Protein AF-A0A4Q3VTW0-F1 (afdb_monomer)

pLDDT: mean 78.83, std 19.94, range [30.88, 98.19]

Mean predicted aligned error: 9.53 Å

Sequence (197 aa):
MLAAFAFLPFYDTFRDRGEFNRSLAQVEEGMTKVEVVRILGTPDDVQMPRHRWTGRGDTVWGYGTNGHGSLPTLGHIRFMDGKVLDKPCSITDPIQNLPSEPELRGILRSLNRELEPCLSFDPLGLIRAANLLLPLGKERAIAVMIQYERLIKTSLETESSIQLIRLGQILFGNDLGAEDGEGYLGSVVLVDDIPFL

Structure (mmCIF, N/CA/C/O backbone):
data_AF-A0A4Q3VTW0-F1
#
_entry.id   AF-A0A4Q3VTW0-F1
#
loop_
_atom_site.group_PDB
_atom_site.id
_atom_site.type_symbol
_atom_site.label_atom_id
_atom_site.label_alt_id
_atom_site.label_comp_id
_atom_site.label_asym_id
_atom_site.label_entity_id
_atom_site.label_seq_id
_atom_site.pdbx_PDB_ins_code
_atom_site.Cartn_x
_atom_site.Cartn_y
_atom_site.Cartn_z
_atom_site.occupancy
_atom_site.B_iso_or_equiv
_atom_site.auth_seq_id
_atom_site.auth_comp_id
_atom_site.auth_asym_id
_atom_site.auth_atom_id
_atom_site.pdbx_PDB_model_num
ATOM 1 N N . MET A 1 1 ? -7.079 -19.766 -37.692 1.00 42.25 1 MET A N 1
ATOM 2 C CA . MET A 1 1 ? -6.530 -20.122 -36.366 1.00 42.25 1 MET A CA 1
ATOM 3 C C . MET A 1 1 ? -6.981 -19.064 -35.374 1.00 42.25 1 MET A C 1
ATOM 5 O O . MET A 1 1 ? -6.422 -17.979 -35.372 1.00 42.25 1 MET A O 1
ATOM 9 N N . LEU A 1 2 ? -8.041 -19.335 -34.614 1.00 36.72 2 LEU A N 1
ATOM 10 C CA . LEU A 1 2 ? -8.481 -18.484 -33.505 1.00 36.72 2 LEU A CA 1
ATOM 11 C C . LEU A 1 2 ? -7.782 -18.998 -32.245 1.00 36.72 2 LEU A C 1
ATOM 13 O O . LEU A 1 2 ? -8.006 -20.138 -31.846 1.00 36.72 2 LEU A O 1
ATOM 17 N N . ALA A 1 3 ? -6.883 -18.195 -31.679 1.00 39.53 3 ALA A N 1
ATOM 18 C CA . ALA A 1 3 ? -6.223 -18.513 -30.422 1.00 39.53 3 ALA A CA 1
ATOM 19 C C . ALA A 1 3 ? -7.248 -18.393 -29.286 1.00 39.53 3 ALA A C 1
ATOM 21 O O . ALA A 1 3 ? -7.741 -17.305 -28.993 1.00 39.53 3 ALA A O 1
ATOM 22 N N . ALA A 1 4 ? -7.588 -19.524 -28.673 1.00 38.50 4 ALA A N 1
ATOM 23 C CA . ALA A 1 4 ? -8.363 -19.561 -27.447 1.00 38.50 4 ALA A CA 1
AT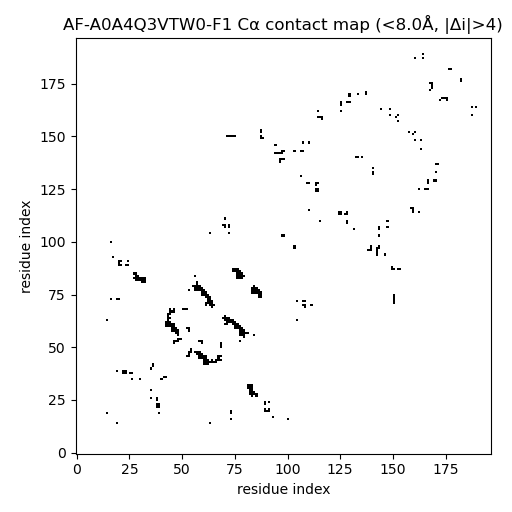OM 24 C C . ALA A 1 4 ? -7.491 -19.011 -26.309 1.00 38.50 4 ALA A C 1
ATOM 26 O O . ALA A 1 4 ? -6.599 -19.697 -25.812 1.00 38.50 4 ALA A O 1
ATOM 27 N N . PHE A 1 5 ? -7.733 -17.763 -25.910 1.00 39.69 5 PHE A N 1
ATOM 28 C CA . PHE A 1 5 ? -7.263 -17.262 -24.624 1.00 39.69 5 PHE A CA 1
ATOM 29 C C . PHE A 1 5 ? -8.053 -17.990 -23.541 1.00 39.69 5 PHE A C 1
ATOM 31 O O . PHE A 1 5 ? -9.207 -17.667 -23.265 1.00 39.69 5 PHE A O 1
ATOM 38 N N . ALA A 1 6 ? -7.440 -19.023 -22.969 1.00 40.12 6 ALA A N 1
ATOM 39 C CA . ALA A 1 6 ? -7.934 -19.635 -21.753 1.00 40.12 6 ALA A CA 1
ATOM 40 C C . ALA A 1 6 ? -7.937 -18.560 -20.658 1.00 40.12 6 ALA A C 1
ATOM 42 O O . ALA A 1 6 ? -6.885 -18.162 -20.159 1.00 40.12 6 ALA A O 1
ATOM 43 N N . PHE A 1 7 ? -9.129 -18.077 -20.308 1.00 43.09 7 PHE A N 1
ATOM 44 C CA . PHE A 1 7 ? -9.383 -17.407 -19.040 1.00 43.09 7 PHE A CA 1
ATOM 45 C C . PHE A 1 7 ? -9.147 -18.455 -17.951 1.00 43.09 7 PHE A C 1
ATOM 47 O O . PHE A 1 7 ? -10.048 -19.208 -17.581 1.00 43.09 7 PHE A O 1
ATOM 54 N N . LEU A 1 8 ? -7.899 -18.577 -17.501 1.00 38.75 8 LEU A N 1
ATOM 55 C CA . LEU A 1 8 ? -7.621 -19.296 -16.271 1.00 38.75 8 LEU A CA 1
ATOM 56 C C . LEU A 1 8 ? -8.350 -18.535 -15.156 1.00 38.75 8 LEU A C 1
ATOM 58 O O . LEU A 1 8 ? -8.207 -17.311 -15.080 1.00 38.75 8 LEU A O 1
ATOM 62 N N . PRO A 1 9 ? -9.167 -19.209 -14.330 1.00 40.84 9 PRO A N 1
ATOM 63 C CA . PRO A 1 9 ? -9.750 -18.568 -13.167 1.00 40.84 9 PRO A CA 1
ATOM 64 C C . PRO A 1 9 ? -8.592 -18.008 -12.345 1.00 40.84 9 PRO A C 1
ATOM 66 O O . PRO A 1 9 ? -7.678 -18.751 -11.983 1.00 40.84 9 PRO A O 1
ATOM 69 N N . PHE A 1 10 ? -8.615 -16.696 -12.103 1.00 44.06 10 PHE A N 1
ATOM 70 C CA . PHE A 1 10 ? -7.761 -16.038 -11.123 1.00 44.06 10 PHE A CA 1
ATOM 71 C C . PHE A 1 10 ? -8.123 -16.628 -9.757 1.00 44.06 10 PHE A C 1
ATOM 73 O O . PHE A 1 10 ? -8.921 -16.069 -9.008 1.00 44.06 10 PHE A O 1
ATOM 80 N N . TYR A 1 11 ? -7.598 -17.815 -9.455 1.00 42.97 11 TYR A N 1
ATOM 81 C CA . TYR A 1 11 ? -7.431 -18.237 -8.083 1.00 42.97 11 TYR A CA 1
ATOM 82 C C . TYR A 1 11 ? -6.524 -17.180 -7.485 1.00 42.97 11 TYR A C 1
ATOM 84 O O . TYR A 1 11 ? -5.354 -17.087 -7.848 1.00 42.97 11 TYR A O 1
ATOM 92 N N . ASP A 1 12 ? -7.132 -16.336 -6.659 1.00 49.12 12 ASP A N 1
ATOM 93 C CA . ASP A 1 12 ? -6.492 -15.360 -5.796 1.00 49.12 12 ASP A CA 1
ATOM 94 C C . ASP A 1 12 ? -5.472 -16.149 -4.967 1.00 49.12 12 ASP A C 1
ATOM 96 O O . ASP A 1 12 ? -5.793 -16.722 -3.923 1.00 49.12 12 ASP A O 1
ATOM 100 N N . THR A 1 13 ? -4.264 -16.348 -5.504 1.00 55.00 13 THR A N 1
ATOM 101 C CA . THR A 1 13 ? -3.192 -16.989 -4.759 1.00 5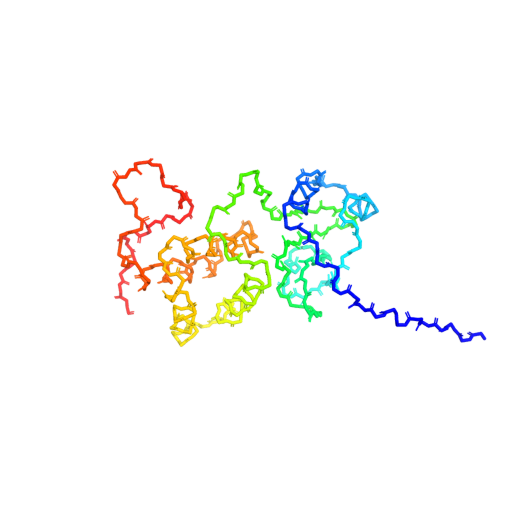5.00 13 THR A CA 1
ATOM 102 C C . THR A 1 13 ? -2.883 -15.994 -3.670 1.00 55.00 13 THR A C 1
ATOM 104 O O . THR A 1 13 ? -2.218 -14.987 -3.914 1.00 55.00 13 THR A O 1
ATOM 107 N N . PHE A 1 14 ? -3.454 -16.229 -2.490 1.00 57.91 14 PHE A N 1
ATOM 108 C CA . PHE A 1 14 ? -3.121 -15.522 -1.272 1.00 57.91 14 PHE A CA 1
ATOM 109 C C . PHE A 1 14 ? -1.623 -15.698 -1.057 1.00 57.91 14 PHE A C 1
ATOM 111 O O . PHE A 1 14 ? -1.172 -16.669 -0.459 1.00 57.91 14 PHE A O 1
ATOM 118 N N . ARG A 1 15 ? -0.839 -14.779 -1.618 1.00 75.56 15 ARG A N 1
ATOM 119 C CA . ARG A 1 15 ? 0.584 -14.698 -1.337 1.00 75.56 15 ARG A CA 1
ATOM 120 C C . ARG A 1 15 ? 0.709 -14.313 0.119 1.00 75.56 15 ARG A C 1
ATOM 122 O O . ARG A 1 15 ? 0.120 -13.312 0.543 1.00 75.56 15 ARG A O 1
ATOM 129 N N . ASP A 1 16 ? 1.460 -15.114 0.858 1.00 87.25 16 ASP A N 1
ATOM 130 C CA . ASP A 1 16 ? 1.861 -14.761 2.206 1.00 87.25 16 ASP A CA 1
ATOM 131 C C . ASP A 1 16 ? 2.605 -13.419 2.160 1.00 87.25 16 ASP A C 1
ATOM 133 O O . ASP A 1 16 ? 3.549 -13.234 1.387 1.00 87.25 16 ASP A O 1
ATOM 137 N N . ARG A 1 17 ? 2.156 -12.446 2.960 1.00 90.38 17 ARG A N 1
ATOM 138 C CA . ARG A 1 17 ? 2.747 -11.099 2.977 1.00 90.38 17 ARG A CA 1
ATOM 139 C C . ARG A 1 17 ? 4.200 -11.140 3.436 1.00 90.38 17 ARG A C 1
ATOM 141 O O . ARG A 1 17 ? 5.015 -10.367 2.931 1.00 90.38 17 ARG A O 1
ATOM 148 N N . GLY A 1 18 ? 4.520 -12.021 4.382 1.00 88.94 18 GLY A N 1
ATOM 149 C CA . GLY A 1 18 ? 5.879 -12.196 4.881 1.00 88.94 18 GLY A CA 1
ATOM 150 C C . GLY A 1 18 ? 6.815 -12.688 3.782 1.00 88.94 18 GLY A C 1
ATOM 151 O O . GLY A 1 18 ? 7.872 -12.100 3.560 1.00 88.94 18 GLY A O 1
ATOM 152 N N . GLU A 1 19 ? 6.410 -13.727 3.058 1.00 88.94 19 GLU A N 1
ATOM 153 C CA . GLU A 1 19 ? 7.130 -14.249 1.898 1.00 88.94 19 GLU A CA 1
ATOM 154 C C . GLU A 1 19 ? 7.275 -13.199 0.800 1.00 88.94 19 GLU A C 1
ATOM 156 O O . GLU A 1 19 ? 8.391 -12.946 0.349 1.00 88.94 19 GLU A O 1
ATOM 161 N N . PHE A 1 20 ? 6.187 -12.513 0.439 1.00 91.19 20 PHE A N 1
ATOM 162 C CA . PHE A 1 20 ? 6.239 -11.453 -0.561 1.00 91.19 20 PHE A CA 1
ATOM 163 C C . PHE A 1 20 ? 7.217 -10.342 -0.167 1.00 91.19 20 PHE A C 1
ATOM 165 O O . PHE A 1 20 ? 8.012 -9.916 -0.997 1.00 91.19 20 PHE A O 1
ATOM 172 N N . ASN A 1 21 ? 7.205 -9.890 1.092 1.00 90.19 21 ASN A N 1
ATOM 173 C CA . ASN A 1 21 ? 8.129 -8.858 1.563 1.00 90.19 21 ASN A CA 1
ATOM 174 C C . ASN A 1 21 ? 9.594 -9.325 1.496 1.00 90.19 21 ASN A C 1
ATOM 176 O O . ASN A 1 21 ? 10.451 -8.545 1.081 1.00 90.19 21 ASN A O 1
ATOM 180 N N . ARG A 1 22 ? 9.882 -10.589 1.847 1.00 90.00 22 ARG A N 1
ATOM 181 C CA . ARG A 1 22 ? 11.233 -11.172 1.730 1.00 90.00 22 ARG A CA 1
ATOM 182 C C . ARG A 1 22 ? 11.703 -11.253 0.279 1.00 90.00 22 ARG A C 1
ATOM 184 O O . ARG A 1 22 ? 12.857 -10.941 0.005 1.00 90.00 22 ARG A O 1
ATOM 191 N N . SER A 1 23 ? 10.828 -11.636 -0.647 1.00 92.56 23 SER A N 1
ATOM 192 C CA . SER A 1 23 ? 11.157 -11.662 -2.077 1.00 92.56 23 SER A CA 1
ATOM 193 C C . SER A 1 23 ? 11.296 -10.246 -2.645 1.00 92.56 23 SER A C 1
ATOM 195 O O . SER A 1 23 ? 12.231 -9.964 -3.385 1.00 92.56 23 SER A O 1
ATOM 197 N N . LEU A 1 24 ? 10.435 -9.308 -2.239 1.00 92.31 24 LEU A N 1
ATOM 198 C CA . LEU A 1 24 ? 10.499 -7.902 -2.654 1.00 92.31 24 LEU A CA 1
ATOM 199 C C . LEU A 1 24 ? 11.799 -7.220 -2.215 1.00 92.31 24 LEU A C 1
ATOM 201 O O . LEU A 1 24 ? 12.294 -6.345 -2.922 1.00 92.31 24 LEU A O 1
ATOM 205 N N . ALA A 1 25 ? 12.364 -7.615 -1.073 1.00 91.62 25 ALA A N 1
ATOM 206 C CA . ALA A 1 25 ? 13.655 -7.115 -0.607 1.00 91.62 25 ALA A CA 1
ATOM 207 C C . ALA A 1 25 ? 14.823 -7.486 -1.539 1.00 91.62 25 ALA A C 1
ATOM 209 O O . ALA A 1 25 ? 15.835 -6.798 -1.522 1.00 91.62 25 ALA A O 1
ATOM 210 N 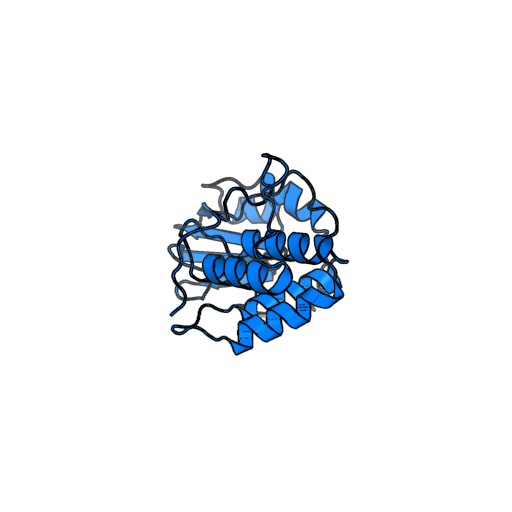N . GLN A 1 26 ? 14.673 -8.527 -2.366 1.00 94.00 26 GLN A N 1
ATOM 211 C CA . GLN A 1 26 ? 15.681 -8.954 -3.344 1.00 94.00 26 GLN A CA 1
ATOM 212 C C . GLN A 1 26 ? 15.563 -8.220 -4.685 1.00 94.00 26 GLN A C 1
ATOM 214 O O . GLN A 1 26 ? 16.430 -8.374 -5.537 1.00 94.00 26 GLN A O 1
ATOM 219 N N . VAL A 1 27 ? 14.479 -7.471 -4.912 1.00 94.75 27 VAL A N 1
ATOM 220 C CA . VAL A 1 27 ? 14.316 -6.676 -6.132 1.00 94.75 27 VAL A CA 1
ATOM 221 C C . VAL A 1 27 ? 15.118 -5.389 -5.996 1.00 94.75 27 VAL A C 1
ATOM 223 O O . VAL A 1 27 ? 14.924 -4.638 -5.045 1.00 94.75 27 VAL A O 1
ATOM 226 N N . GLU A 1 28 ? 15.970 -5.098 -6.968 1.00 95.38 28 GLU A N 1
ATOM 227 C CA . GLU A 1 28 ? 16.807 -3.897 -6.981 1.00 95.38 28 GLU A CA 1
ATOM 228 C C . GLU A 1 28 ? 16.453 -2.990 -8.164 1.00 95.38 28 GLU A C 1
ATOM 230 O O . GLU A 1 28 ? 15.910 -3.437 -9.181 1.00 95.38 28 GLU A O 1
ATOM 235 N N . GLU A 1 29 ? 16.761 -1.699 -8.029 1.00 94.50 29 GLU A N 1
ATOM 236 C CA . GLU A 1 29 ? 16.677 -0.757 -9.146 1.00 94.50 29 GLU A CA 1
ATOM 237 C C . GLU A 1 29 ? 17.551 -1.234 -10.314 1.00 94.50 29 GLU A C 1
ATOM 239 O O . GLU A 1 29 ? 18.641 -1.775 -10.136 1.00 94.50 29 GLU A O 1
ATOM 244 N N . GLY A 1 30 ? 17.056 -1.065 -11.539 1.00 96.62 30 GLY A N 1
ATOM 245 C CA . GLY A 1 30 ? 17.733 -1.520 -12.751 1.00 96.62 30 GLY A CA 1
ATOM 246 C C . GLY A 1 30 ? 17.457 -2.972 -13.161 1.00 96.62 30 GLY A C 1
ATOM 247 O O . GLY A 1 30 ? 17.748 -3.310 -14.314 1.00 96.62 30 GLY A O 1
ATOM 248 N N . MET A 1 31 ? 16.852 -3.807 -12.303 1.00 98.19 31 MET A N 1
ATOM 249 C CA . MET A 1 31 ? 16.431 -5.165 -12.684 1.00 98.19 31 MET A CA 1
ATOM 250 C C . MET A 1 31 ? 15.415 -5.140 -13.831 1.00 98.19 31 MET A C 1
ATOM 252 O O . MET A 1 31 ? 14.566 -4.257 -13.931 1.00 98.19 31 MET A O 1
ATOM 256 N N . THR A 1 32 ? 15.469 -6.129 -14.712 1.00 97.88 32 THR A N 1
ATOM 257 C CA . THR A 1 32 ? 14.527 -6.282 -15.825 1.00 97.88 32 THR A CA 1
ATOM 258 C C . THR A 1 32 ? 13.191 -6.864 -15.365 1.00 97.88 32 THR A C 1
ATOM 260 O O . THR A 1 32 ? 13.101 -7.582 -14.368 1.00 97.88 32 THR A O 1
ATOM 263 N N . LYS A 1 33 ? 12.136 -6.647 -16.160 1.00 96.94 33 LYS A N 1
ATOM 264 C CA . LYS A 1 33 ? 10.821 -7.289 -15.966 1.00 96.94 33 LYS A CA 1
ATOM 265 C C . LYS A 1 33 ? 10.918 -8.816 -15.779 1.00 96.94 33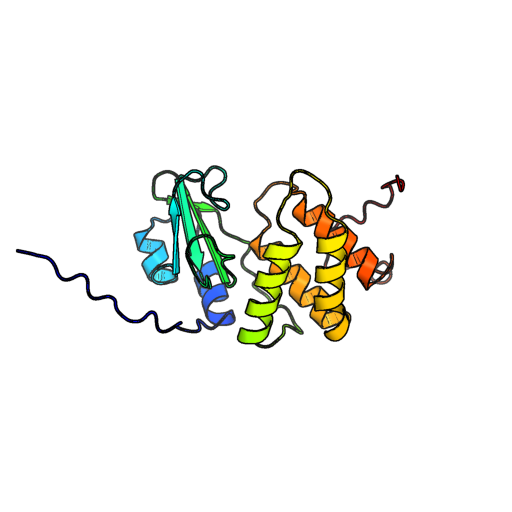 LYS A C 1
ATOM 267 O O . LYS A 1 33 ? 10.209 -9.377 -14.951 1.00 96.94 33 LYS A O 1
ATOM 272 N N . VAL A 1 34 ? 11.811 -9.491 -16.510 1.00 97.75 34 VAL A N 1
ATOM 273 C CA . VAL A 1 34 ? 11.999 -10.953 -16.420 1.00 97.75 34 VAL A CA 1
ATOM 274 C C . VAL A 1 34 ? 12.609 -11.368 -15.080 1.00 97.75 34 VAL A C 1
ATOM 276 O O . VAL A 1 34 ? 12.176 -12.358 -14.492 1.00 97.75 34 VAL A O 1
ATOM 279 N N . GLU A 1 35 ? 13.595 -10.622 -14.585 1.00 98.00 35 GLU A N 1
ATOM 280 C CA . GLU A 1 35 ? 14.204 -10.874 -13.273 1.00 98.00 35 GLU A CA 1
ATOM 281 C C . GLU A 1 35 ? 13.191 -10.659 -12.148 1.00 98.00 35 GLU A C 1
ATOM 283 O O . GLU A 1 35 ? 13.070 -11.510 -11.269 1.00 98.00 35 GLU A O 1
ATOM 288 N N . VAL A 1 36 ? 12.375 -9.602 -12.236 1.00 96.81 36 VAL A N 1
ATOM 289 C CA . VAL A 1 36 ? 11.301 -9.348 -11.265 1.00 96.81 36 VAL A CA 1
ATOM 290 C C . VAL A 1 36 ? 10.279 -10.485 -11.249 1.00 96.81 36 VAL A C 1
ATOM 292 O O . VAL A 1 36 ? 9.926 -10.951 -10.170 1.00 96.81 36 VAL A O 1
ATOM 295 N N . VAL A 1 37 ? 9.842 -10.995 -12.409 1.00 96.56 37 VAL A N 1
ATOM 296 C CA . VAL A 1 37 ? 8.926 -12.157 -12.460 1.00 96.56 37 VAL A CA 1
ATOM 297 C C . VAL A 1 37 ? 9.562 -13.405 -11.854 1.00 96.56 37 VAL A C 1
ATOM 299 O O . VAL A 1 37 ? 8.864 -14.207 -11.242 1.00 96.56 37 VAL A O 1
ATOM 302 N N . ARG A 1 38 ? 10.878 -13.592 -11.983 1.00 95.56 38 ARG A N 1
ATOM 303 C CA . ARG A 1 38 ? 11.560 -14.737 -11.367 1.00 95.56 38 ARG A CA 1
ATOM 304 C C . ARG A 1 38 ? 11.538 -14.670 -9.837 1.00 95.56 38 ARG A C 1
ATOM 306 O O . ARG A 1 38 ? 11.450 -15.712 -9.201 1.00 95.56 38 ARG A O 1
ATOM 313 N N . ILE A 1 39 ? 11.620 -13.466 -9.272 1.00 95.25 39 ILE A N 1
ATOM 314 C CA . ILE A 1 39 ? 11.664 -13.235 -7.821 1.00 95.25 39 ILE A CA 1
ATOM 315 C C . ILE A 1 39 ? 10.254 -13.190 -7.221 1.00 95.25 39 ILE A C 1
ATOM 317 O O . ILE A 1 39 ? 9.988 -13.807 -6.193 1.00 95.25 39 ILE A O 1
ATOM 321 N N . LEU A 1 40 ? 9.348 -12.442 -7.852 1.00 94.00 40 LEU A N 1
ATOM 322 C CA . LEU A 1 40 ? 8.017 -12.159 -7.320 1.00 94.00 40 LEU A CA 1
ATOM 323 C C . LEU A 1 40 ? 6.914 -12.983 -7.975 1.00 94.00 40 LEU A C 1
ATOM 325 O O . LEU A 1 40 ? 5.810 -13.001 -7.454 1.00 94.00 40 LEU A O 1
ATOM 329 N N . GLY A 1 41 ? 7.146 -13.645 -9.102 1.00 94.44 41 GLY A N 1
ATOM 330 C CA . GLY A 1 41 ? 6.074 -14.196 -9.932 1.00 94.44 41 GLY A CA 1
ATOM 331 C C . GLY A 1 41 ? 5.377 -13.128 -10.782 1.00 94.44 41 GLY A C 1
ATOM 332 O O . GLY A 1 41 ? 5.785 -11.968 -10.834 1.00 94.44 41 GLY A O 1
ATOM 333 N N . THR A 1 42 ? 4.311 -13.520 -11.479 1.00 94.88 42 THR A N 1
ATOM 334 C CA . THR A 1 42 ? 3.537 -12.606 -12.336 1.00 94.88 42 THR A CA 1
ATOM 335 C C . THR A 1 42 ? 2.787 -11.566 -11.500 1.00 94.88 42 THR A C 1
ATOM 337 O O . THR A 1 42 ? 2.285 -11.919 -10.434 1.00 94.88 42 THR A O 1
ATOM 340 N N . PRO A 1 43 ? 2.681 -10.305 -11.941 1.00 95.31 43 PRO A N 1
ATOM 341 C CA . PRO A 1 43 ? 1.856 -9.320 -11.249 1.00 95.31 43 PRO A CA 1
ATOM 342 C C . PRO A 1 43 ? 0.363 -9.622 -11.407 1.00 95.31 43 PRO A C 1
ATOM 344 O O . PRO A 1 43 ? -0.050 -10.229 -12.395 1.00 95.31 43 PRO A O 1
ATOM 347 N N . ASP A 1 44 ? -0.433 -9.160 -10.445 1.00 94.25 44 ASP A N 1
ATOM 348 C CA . ASP A 1 44 ? -1.896 -9.288 -10.469 1.00 94.25 44 ASP A CA 1
ATOM 349 C C . ASP A 1 44 ? -2.535 -8.191 -11.336 1.00 94.25 44 ASP A C 1
ATOM 351 O O . ASP A 1 44 ? -3.620 -8.362 -11.890 1.00 94.25 44 ASP A O 1
ATOM 355 N N . ASP A 1 45 ? -1.847 -7.054 -11.478 1.00 93.88 45 ASP A N 1
ATOM 356 C CA . ASP A 1 45 ? -2.234 -5.954 -12.356 1.00 93.88 45 ASP A CA 1
ATOM 357 C C . ASP A 1 45 ? -1.017 -5.336 -13.053 1.00 93.88 45 ASP A C 1
ATOM 359 O O . ASP A 1 45 ? 0.061 -5.211 -12.469 1.00 93.88 45 ASP A O 1
ATOM 363 N N . VAL A 1 46 ? -1.209 -4.900 -14.297 1.00 94.50 46 VAL A N 1
ATOM 364 C CA . VAL A 1 46 ? -0.213 -4.165 -15.079 1.00 94.50 46 VAL A CA 1
ATOM 365 C C . VAL A 1 46 ? -0.845 -2.871 -15.565 1.00 94.50 46 VAL A C 1
ATOM 367 O O . VAL A 1 46 ? -1.792 -2.875 -16.348 1.00 94.50 46 VAL A O 1
ATOM 370 N N . GLN A 1 47 ? -0.287 -1.754 -15.122 1.00 89.56 47 GLN A N 1
ATOM 371 C CA . GLN A 1 47 ? -0.761 -0.416 -15.438 1.00 89.56 47 GLN A CA 1
ATOM 372 C C . GLN A 1 47 ? 0.225 0.288 -16.362 1.00 89.56 47 GLN A C 1
ATOM 374 O O . GLN A 1 47 ? 1.426 0.280 -16.107 1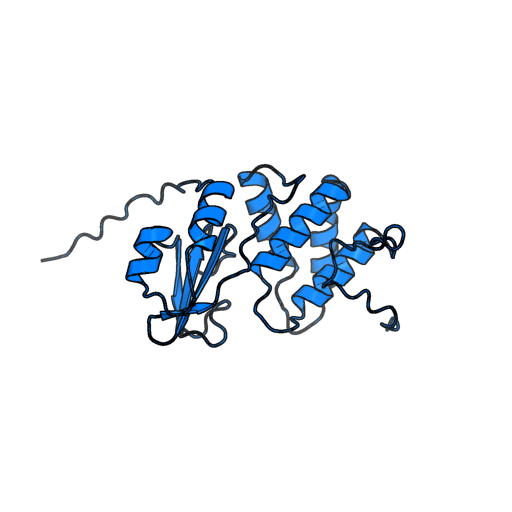.00 89.56 47 GLN A O 1
ATOM 379 N N . MET A 1 48 ? -0.292 0.882 -17.434 1.00 87.62 48 MET A N 1
ATOM 380 C CA . MET A 1 48 ? 0.472 1.589 -18.471 1.00 87.62 48 MET A CA 1
ATOM 381 C C . MET A 1 48 ? 0.593 3.088 -18.136 1.00 87.62 48 MET A C 1
ATOM 383 O O . MET A 1 48 ? -0.022 3.529 -17.162 1.00 87.62 48 MET A O 1
ATOM 387 N N . PRO A 1 49 ? 1.335 3.915 -18.899 1.00 80.81 49 PRO A N 1
ATOM 388 C CA . PRO A 1 49 ? 1.443 5.338 -18.594 1.00 80.81 49 PRO A CA 1
ATOM 389 C C . PRO A 1 49 ? 0.060 5.997 -18.517 1.00 80.81 49 PRO A C 1
ATOM 391 O O . PRO A 1 49 ? -0.842 5.635 -19.273 1.00 80.81 49 PRO A O 1
ATOM 394 N N . ARG A 1 50 ? -0.076 7.016 -17.657 1.00 72.75 50 ARG A N 1
ATOM 395 C CA . ARG A 1 50 ? -1.325 7.756 -17.353 1.00 72.75 50 ARG A CA 1
ATOM 396 C C . ARG A 1 50 ? -2.318 7.028 -16.444 1.00 72.75 50 ARG A C 1
ATOM 398 O O . ARG A 1 50 ? -3.391 7.569 -16.187 1.00 72.75 50 ARG A O 1
ATOM 405 N N . HIS A 1 51 ? -1.974 5.853 -15.926 1.00 76.06 51 HIS A N 1
ATOM 406 C CA . HIS A 1 51 ? -2.731 5.262 -14.826 1.00 76.06 51 HIS A CA 1
ATOM 407 C C . HIS A 1 51 ? -2.301 5.864 -13.479 1.00 76.06 51 HIS A C 1
ATOM 409 O O . HIS A 1 51 ? -1.204 6.408 -13.341 1.00 76.06 51 HIS A O 1
ATOM 415 N N . ARG A 1 52 ? -3.176 5.750 -12.470 1.00 69.00 52 ARG A N 1
ATOM 416 C CA . ARG A 1 52 ? -3.030 6.375 -11.141 1.00 69.00 52 ARG A CA 1
ATOM 417 C C . ARG A 1 52 ? -1.655 6.143 -10.508 1.00 69.00 52 ARG A C 1
ATOM 419 O O . ARG A 1 52 ? -1.105 7.050 -9.896 1.00 69.00 52 ARG A O 1
ATOM 426 N N . TRP A 1 53 ? -1.100 4.947 -10.673 1.00 70.25 53 TRP A N 1
ATOM 427 C CA . TRP A 1 53 ? 0.109 4.530 -9.969 1.00 70.25 53 TRP A CA 1
ATOM 428 C C . TRP A 1 53 ? 1.401 4.758 -10.761 1.00 70.25 53 TRP A C 1
ATOM 430 O O . TRP A 1 53 ? 2.482 4.607 -10.197 1.00 70.25 53 TRP A O 1
ATOM 440 N N . THR A 1 54 ? 1.334 5.138 -12.046 1.00 68.38 54 THR A N 1
ATOM 441 C CA . THR A 1 54 ? 2.534 5.174 -12.900 1.00 68.38 54 THR A CA 1
ATOM 442 C C . THR A 1 54 ? 3.497 6.302 -12.594 1.00 68.38 54 THR A C 1
ATOM 444 O O . THR A 1 54 ? 4.706 6.109 -12.708 1.00 68.38 54 THR A O 1
ATOM 447 N N . GLY A 1 55 ? 3.002 7.460 -12.153 1.00 74.19 55 GLY A N 1
ATOM 448 C CA . GLY A 1 55 ? 3.854 8.623 -11.907 1.00 74.19 55 GLY A CA 1
ATOM 449 C C . GLY A 1 55 ? 4.762 8.916 -13.110 1.00 74.19 55 GLY A C 1
ATOM 450 O O . GLY A 1 55 ? 4.265 9.132 -14.213 1.00 74.19 55 GLY A O 1
ATOM 451 N N . ARG A 1 56 ? 6.088 8.899 -12.891 1.00 70.19 56 ARG A N 1
ATOM 452 C CA . ARG A 1 56 ? 7.121 9.084 -13.932 1.00 70.19 56 ARG A CA 1
ATOM 453 C C . ARG A 1 56 ? 7.502 7.803 -14.692 1.00 70.19 56 ARG A C 1
ATOM 455 O O . ARG A 1 56 ? 8.223 7.900 -15.678 1.00 70.19 56 ARG A O 1
ATOM 462 N N . GLY A 1 57 ? 7.071 6.633 -14.225 1.00 74.62 57 GLY A N 1
ATOM 463 C CA . GLY A 1 57 ? 7.370 5.351 -14.858 1.00 74.62 57 GLY A CA 1
ATOM 464 C C . GLY A 1 57 ? 6.522 5.089 -16.103 1.00 74.62 57 GLY A C 1
ATOM 465 O O . GLY A 1 57 ? 5.451 5.672 -16.288 1.00 74.62 57 GLY A O 1
ATOM 466 N N . ASP A 1 58 ? 6.993 4.169 -16.942 1.00 85.88 58 ASP A N 1
ATOM 467 C CA . ASP A 1 58 ? 6.263 3.694 -18.116 1.00 85.88 58 ASP A CA 1
ATOM 468 C C . ASP A 1 58 ? 5.226 2.616 -17.765 1.00 85.88 58 ASP A C 1
ATOM 470 O O . ASP A 1 58 ? 4.206 2.480 -18.430 1.00 85.88 58 ASP A O 1
ATOM 474 N N . THR A 1 59 ? 5.465 1.845 -16.708 1.00 92.31 59 THR A N 1
ATOM 475 C CA . THR A 1 59 ? 4.618 0.718 -16.329 1.00 92.31 59 THR A CA 1
ATOM 476 C C . THR A 1 59 ? 4.660 0.530 -14.826 1.00 92.31 59 THR A C 1
ATOM 478 O O . THR A 1 59 ? 5.715 0.680 -14.210 1.00 92.31 59 THR A O 1
ATOM 481 N N . VAL A 1 60 ? 3.545 0.110 -14.236 1.00 92.94 60 VAL A N 1
ATOM 482 C CA . VAL A 1 60 ? 3.495 -0.320 -12.837 1.00 92.94 60 VAL A CA 1
ATOM 483 C C . VAL A 1 60 ? 2.887 -1.690 -12.724 1.00 92.94 60 VAL A C 1
ATOM 485 O O . VAL A 1 60 ? 1.855 -1.984 -13.317 1.00 92.94 60 VAL A O 1
ATOM 488 N N . TRP A 1 61 ? 3.560 -2.536 -11.963 1.00 95.25 61 TRP A N 1
ATOM 489 C CA . TRP A 1 61 ? 3.106 -3.874 -11.640 1.00 95.25 61 TRP A CA 1
ATOM 490 C C . TRP A 1 61 ? 2.562 -3.885 -10.226 1.00 95.25 61 TRP A C 1
ATOM 492 O O . TRP A 1 61 ? 3.296 -3.577 -9.290 1.00 95.25 61 TRP A O 1
ATOM 502 N N . GLY A 1 62 ? 1.282 -4.210 -10.082 1.00 93.56 62 GLY A N 1
ATOM 503 C CA . GLY A 1 62 ? 0.596 -4.295 -8.801 1.00 93.56 62 GLY A CA 1
ATOM 504 C C . GLY A 1 62 ? 0.495 -5.733 -8.303 1.00 93.56 62 GLY A C 1
ATOM 505 O O . GLY A 1 62 ? 0.202 -6.642 -9.079 1.00 93.56 62 GLY A O 1
ATOM 506 N N . TYR A 1 63 ? 0.695 -5.920 -6.998 1.00 93.81 63 TYR A N 1
ATOM 507 C CA . TYR A 1 63 ? 0.528 -7.196 -6.304 1.00 93.81 63 TYR A CA 1
ATOM 508 C C . TYR A 1 63 ? -0.480 -7.056 -5.152 1.00 93.81 63 TYR A C 1
ATOM 510 O O . TYR A 1 63 ? -0.447 -6.088 -4.385 1.00 93.81 63 TYR A O 1
ATOM 518 N N . GLY A 1 64 ? -1.374 -8.031 -5.002 1.00 92.56 64 GLY A N 1
ATOM 519 C CA . GLY A 1 64 ? -2.512 -8.006 -4.078 1.00 92.56 64 GLY A CA 1
ATOM 520 C C . GLY A 1 64 ? -3.703 -7.172 -4.570 1.00 92.56 64 GLY A C 1
ATOM 521 O O . GLY A 1 64 ? -4.550 -6.759 -3.770 1.00 92.56 64 GLY A O 1
ATOM 522 N N . THR A 1 65 ? -3.772 -6.883 -5.868 1.00 91.75 65 THR A N 1
ATOM 523 C CA . THR A 1 65 ? -4.891 -6.139 -6.459 1.00 91.75 65 THR A CA 1
ATOM 524 C C . THR A 1 65 ? -6.156 -7.004 -6.494 1.00 91.75 65 THR A C 1
ATOM 526 O O . THR A 1 65 ? -6.099 -8.227 -6.422 1.00 91.75 65 THR A O 1
ATOM 529 N N . ASN A 1 66 ? -7.330 -6.376 -6.561 1.00 90.00 66 ASN A N 1
ATOM 530 C CA . ASN A 1 66 ? -8.617 -7.058 -6.774 1.00 90.00 66 ASN A CA 1
ATOM 531 C C . ASN A 1 66 ? -9.272 -6.639 -8.097 1.00 90.00 66 ASN A C 1
ATOM 533 O O . ASN A 1 66 ? -10.495 -6.637 -8.225 1.00 90.00 66 ASN A O 1
ATOM 537 N N . GLY A 1 67 ? -8.448 -6.234 -9.060 1.00 87.94 67 GLY A N 1
ATOM 538 C CA . GLY A 1 67 ? -8.869 -5.706 -10.347 1.00 87.94 67 GLY A CA 1
ATOM 539 C C . GLY A 1 67 ? -7.918 -4.629 -10.855 1.00 87.94 67 GLY A C 1
ATOM 540 O O . GLY A 1 67 ? -7.090 -4.094 -10.109 1.00 87.94 67 GLY A O 1
ATOM 541 N N . HIS A 1 68 ? -8.060 -4.308 -12.135 1.00 90.38 68 HIS A N 1
ATOM 542 C CA . HIS A 1 68 ? -7.234 -3.313 -12.804 1.00 90.38 68 HIS A CA 1
ATOM 543 C C . HIS A 1 68 ? -7.354 -1.928 -12.147 1.00 90.38 68 HIS A C 1
ATOM 545 O O . HIS A 1 68 ? -8.462 -1.441 -11.921 1.00 90.38 68 HIS A O 1
ATOM 551 N N . GLY A 1 69 ? -6.221 -1.297 -11.828 1.00 85.88 69 GLY A N 1
ATOM 552 C CA . GLY A 1 69 ? -6.165 0.039 -11.223 1.00 85.88 69 GLY A CA 1
ATOM 553 C C . GLY A 1 69 ? -6.451 0.090 -9.716 1.00 85.88 69 GLY A C 1
ATOM 554 O O . GLY A 1 69 ? -6.348 1.161 -9.114 1.00 85.88 69 GLY A O 1
ATOM 555 N N . SER A 1 70 ? -6.787 -1.042 -9.091 1.00 89.75 70 SER A N 1
ATOM 556 C CA . SER A 1 70 ? -7.024 -1.112 -7.644 1.00 89.75 70 SER A CA 1
ATOM 557 C C . SER A 1 70 ? -5.729 -0.982 -6.828 1.00 89.75 70 SER A C 1
ATOM 559 O O . SER A 1 70 ? -4.626 -1.117 -7.360 1.00 89.75 70 SER A O 1
ATOM 561 N N . LEU A 1 71 ? -5.858 -0.712 -5.521 1.00 90.88 71 LEU A N 1
ATOM 562 C CA . LEU A 1 71 ? -4.709 -0.632 -4.615 1.00 90.88 71 LEU A CA 1
ATOM 563 C C . LEU A 1 71 ? -3.956 -1.980 -4.588 1.00 90.88 71 LEU A C 1
ATOM 565 O O . LEU A 1 71 ? -4.545 -2.991 -4.190 1.00 90.88 71 LEU A O 1
ATOM 569 N N . PRO A 1 72 ? -2.652 -2.003 -4.907 1.00 92.81 72 PRO A N 1
ATOM 570 C CA . PRO A 1 72 ? -1.830 -3.196 -4.769 1.00 92.81 72 PRO A CA 1
ATOM 571 C C . PRO A 1 72 ? -1.454 -3.420 -3.297 1.00 92.81 72 PRO A C 1
ATOM 573 O O . PRO A 1 72 ? -0.455 -2.903 -2.803 1.00 92.81 72 PRO A O 1
ATOM 576 N N . THR A 1 73 ? -2.276 -4.179 -2.565 1.00 93.38 73 THR A N 1
ATOM 577 C CA . THR A 1 73 ? -2.190 -4.296 -1.095 1.00 93.38 73 THR A CA 1
ATOM 578 C C . THR A 1 73 ? -0.932 -4.993 -0.569 1.00 93.38 73 THR A C 1
ATOM 580 O O . THR A 1 73 ? -0.676 -4.944 0.637 1.00 93.38 73 THR A O 1
ATOM 583 N N . LEU A 1 74 ? -0.177 -5.691 -1.421 1.00 92.31 74 LEU A N 1
ATOM 584 C CA . LEU A 1 74 ? 1.113 -6.293 -1.059 1.00 92.31 74 LEU A CA 1
ATOM 585 C C . LEU A 1 74 ? 2.282 -5.369 -1.408 1.00 92.31 74 LEU A C 1
ATOM 587 O O . LEU A 1 74 ? 3.224 -5.241 -0.625 1.00 92.31 74 LEU A O 1
ATOM 591 N N . GLY A 1 75 ? 2.202 -4.704 -2.558 1.00 91.88 75 GLY A N 1
ATOM 592 C CA . GLY A 1 75 ? 3.206 -3.768 -3.044 1.00 91.88 75 GLY A CA 1
ATOM 593 C C . GLY A 1 75 ? 3.127 -3.601 -4.555 1.00 91.88 75 GLY A C 1
ATOM 594 O O . GLY A 1 75 ? 2.422 -4.339 -5.240 1.00 91.88 75 GLY A O 1
ATOM 595 N N . HIS A 1 76 ? 3.871 -2.636 -5.079 1.00 92.75 76 HIS A N 1
ATOM 596 C CA . HIS A 1 76 ? 3.969 -2.391 -6.512 1.00 92.75 76 HIS A CA 1
ATOM 597 C C . HIS A 1 76 ? 5.425 -2.237 -6.949 1.00 92.75 76 HIS A C 1
ATOM 599 O O . HIS A 1 76 ? 6.292 -2.002 -6.118 1.00 92.75 76 HIS A O 1
ATOM 605 N N . ILE A 1 77 ? 5.703 -2.372 -8.241 1.00 93.50 77 ILE A N 1
ATOM 606 C CA . ILE A 1 77 ? 7.017 -2.079 -8.829 1.00 93.50 77 ILE A CA 1
ATOM 607 C C . ILE A 1 77 ? 6.808 -1.100 -9.972 1.00 93.50 77 ILE A C 1
ATOM 609 O O . ILE A 1 77 ? 5.984 -1.368 -10.852 1.00 93.50 77 ILE A O 1
ATOM 613 N N . ARG A 1 78 ? 7.545 0.013 -9.973 1.00 92.38 78 ARG A N 1
ATOM 614 C CA . ARG A 1 78 ? 7.531 0.964 -11.086 1.00 92.38 78 ARG A CA 1
ATOM 615 C C . ARG A 1 78 ? 8.678 0.658 -12.032 1.00 92.38 78 ARG A C 1
ATOM 617 O O . ARG A 1 78 ? 9.791 0.381 -11.595 1.00 92.38 78 ARG A O 1
ATOM 624 N N . PHE A 1 79 ? 8.397 0.713 -13.326 1.00 93.81 79 PHE A N 1
ATOM 625 C CA . PHE A 1 79 ? 9.371 0.493 -14.384 1.00 93.81 79 PHE A CA 1
ATOM 626 C C . PHE A 1 79 ? 9.565 1.756 -15.215 1.00 93.81 79 PHE A C 1
ATOM 628 O O . PHE A 1 79 ? 8.645 2.559 -15.368 1.00 93.81 79 PHE A O 1
ATOM 635 N N . MET A 1 80 ? 10.764 1.910 -15.760 1.00 93.56 80 MET A N 1
ATOM 636 C CA . MET A 1 80 ? 11.107 2.900 -16.772 1.00 93.56 80 MET A CA 1
ATOM 637 C C . MET A 1 80 ? 12.106 2.260 -17.735 1.00 93.56 80 MET A C 1
ATOM 639 O O . MET A 1 80 ? 13.069 1.624 -17.301 1.00 93.56 80 MET A O 1
ATOM 643 N N . ASP A 1 81 ? 11.835 2.352 -19.035 1.00 94.31 81 ASP A N 1
ATOM 644 C CA . ASP A 1 81 ? 12.638 1.737 -20.096 1.00 94.31 81 ASP A CA 1
ATOM 645 C C . ASP A 1 81 ? 12.844 0.224 -19.882 1.00 94.31 81 ASP A C 1
ATOM 647 O O . ASP A 1 81 ? 13.913 -0.346 -20.108 1.00 94.31 81 ASP A O 1
ATOM 651 N N . GLY A 1 82 ? 11.791 -0.447 -19.398 1.00 93.94 82 GLY A N 1
ATOM 652 C CA . GLY A 1 82 ? 11.786 -1.893 -19.154 1.00 93.94 82 GLY A CA 1
ATOM 653 C C . GLY A 1 82 ? 12.572 -2.369 -17.924 1.00 93.94 82 GLY A C 1
ATOM 654 O O . GLY A 1 82 ? 12.650 -3.584 -17.703 1.00 93.94 82 GLY A O 1
ATOM 655 N N . LYS A 1 83 ? 13.110 -1.451 -17.113 1.00 97.00 83 LYS A N 1
ATOM 656 C CA . LYS A 1 83 ? 13.856 -1.742 -15.880 1.00 97.00 83 LYS A CA 1
ATOM 657 C C . LYS A 1 83 ? 13.161 -1.176 -14.650 1.00 97.00 83 LYS A C 1
ATOM 659 O O . LYS A 1 83 ? 12.395 -0.227 -14.772 1.00 97.00 83 LYS A O 1
ATOM 664 N N . VAL A 1 84 ? 13.405 -1.764 -13.480 1.00 95.44 84 VAL A N 1
ATOM 665 C CA . VAL A 1 84 ? 12.891 -1.265 -12.199 1.00 95.44 84 VAL A CA 1
ATOM 666 C C . VAL A 1 84 ? 13.410 0.152 -11.987 1.00 95.44 84 VAL A C 1
ATOM 668 O O . VAL A 1 84 ? 14.618 0.367 -11.933 1.00 95.44 84 VAL A O 1
ATOM 671 N N . LEU A 1 85 ? 12.480 1.096 -11.891 1.00 92.38 85 LEU A N 1
ATOM 672 C CA . LEU A 1 85 ? 12.745 2.474 -11.504 1.00 92.38 85 LEU A CA 1
ATOM 673 C C . LEU A 1 85 ? 12.778 2.584 -9.983 1.00 92.38 85 LEU A C 1
ATOM 675 O O . LEU A 1 85 ? 13.718 3.138 -9.439 1.00 92.38 85 LEU A O 1
ATOM 679 N N . ASP A 1 86 ? 11.748 2.058 -9.318 1.00 89.62 86 ASP A N 1
ATOM 680 C CA . ASP A 1 86 ? 11.653 2.043 -7.864 1.00 89.62 86 ASP A CA 1
ATOM 681 C C . ASP A 1 86 ? 10.638 0.994 -7.371 1.00 89.62 86 ASP A C 1
ATOM 683 O O . ASP A 1 86 ? 9.911 0.354 -8.148 1.00 89.62 86 ASP A O 1
ATOM 687 N N . LYS A 1 87 ? 10.597 0.828 -6.047 1.00 87.88 87 LYS A N 1
ATOM 688 C CA . LYS A 1 87 ? 9.635 -0.001 -5.318 1.00 87.88 87 LYS A CA 1
ATOM 689 C C . LYS A 1 87 ? 9.325 0.612 -3.946 1.00 87.88 87 LYS A C 1
ATOM 691 O O . LYS A 1 87 ? 10.170 1.328 -3.406 1.00 87.88 87 LYS A O 1
ATOM 696 N N . PRO A 1 88 ? 8.176 0.288 -3.324 1.00 81.12 88 PRO A N 1
ATOM 697 C CA . PRO A 1 88 ? 7.927 0.584 -1.922 1.00 81.12 88 PRO A CA 1
ATOM 698 C C . PRO A 1 88 ? 9.054 0.066 -1.033 1.00 81.12 88 PRO A C 1
ATOM 700 O O . PRO A 1 88 ? 9.639 -0.991 -1.307 1.00 81.12 88 PRO A O 1
ATOM 703 N N . CYS A 1 89 ? 9.298 0.762 0.079 1.00 73.69 89 CYS A N 1
ATOM 704 C CA . CYS A 1 89 ? 10.224 0.285 1.097 1.00 73.69 89 CYS A CA 1
ATOM 705 C C . CYS A 1 89 ? 9.865 -1.155 1.489 1.00 73.69 89 CYS A C 1
ATOM 707 O O . CYS A 1 89 ? 8.711 -1.481 1.808 1.00 73.69 89 CYS A O 1
ATOM 709 N N . SER A 1 90 ? 10.864 -2.035 1.422 1.00 70.44 90 SER A N 1
ATOM 710 C CA . SER A 1 90 ? 10.762 -3.360 2.015 1.00 70.44 90 SER A CA 1
ATOM 711 C C . SER A 1 90 ? 10.777 -3.180 3.521 1.00 70.44 90 SER A C 1
ATOM 713 O O . SER A 1 90 ? 11.698 -2.578 4.065 1.00 70.44 90 SER A O 1
ATOM 715 N N . ILE A 1 91 ? 9.754 -3.701 4.180 1.00 68.56 91 ILE A N 1
ATOM 716 C CA . ILE A 1 91 ? 9.748 -3.791 5.629 1.00 68.56 91 ILE A CA 1
ATOM 717 C C . ILE A 1 91 ? 10.516 -5.059 5.990 1.00 68.56 91 ILE A C 1
ATOM 719 O O . ILE A 1 91 ? 10.065 -6.162 5.674 1.00 68.56 91 ILE A O 1
ATOM 723 N N . THR A 1 92 ? 11.691 -4.886 6.589 1.00 65.69 92 THR A N 1
ATOM 724 C CA . THR A 1 92 ? 12.510 -5.984 7.116 1.00 65.69 92 THR A CA 1
ATOM 725 C C . THR A 1 92 ? 11.929 -6.537 8.412 1.00 65.69 92 THR A C 1
ATOM 727 O O . THR A 1 92 ? 11.935 -7.753 8.595 1.00 65.69 92 THR A O 1
ATOM 730 N N . ASP A 1 93 ? 11.335 -5.675 9.243 1.00 75.56 93 ASP A N 1
ATOM 731 C CA . ASP A 1 93 ? 10.746 -6.060 10.527 1.00 75.56 93 ASP A CA 1
ATOM 732 C C . ASP A 1 93 ? 9.220 -6.128 10.443 1.00 75.56 93 ASP A C 1
ATOM 734 O O . ASP A 1 93 ? 8.580 -5.117 10.162 1.00 75.56 93 ASP A O 1
ATOM 738 N N . PRO A 1 94 ? 8.591 -7.291 10.675 1.00 78.50 94 PRO A N 1
ATOM 739 C CA . PRO A 1 94 ? 7.149 -7.427 10.525 1.00 78.50 94 PRO A CA 1
ATOM 740 C C . PRO A 1 94 ? 6.413 -6.398 11.389 1.00 78.50 94 PRO A C 1
ATOM 742 O O . PRO A 1 94 ? 6.628 -6.330 12.601 1.00 78.50 94 PRO A O 1
ATOM 745 N N . ILE A 1 95 ? 5.520 -5.623 10.760 1.00 84.00 95 ILE A N 1
ATOM 746 C CA . ILE A 1 95 ? 4.631 -4.711 11.482 1.00 84.00 95 ILE A CA 1
ATOM 747 C C . ILE A 1 95 ? 3.801 -5.562 12.446 1.00 84.00 95 ILE A C 1
ATOM 749 O O . ILE A 1 95 ? 3.035 -6.434 12.026 1.00 84.00 95 ILE A O 1
ATOM 753 N N . GLN A 1 96 ? 3.978 -5.312 13.738 1.00 88.81 96 GLN A N 1
ATOM 754 C CA . GLN A 1 96 ? 3.226 -5.988 14.786 1.00 88.81 96 GLN A CA 1
ATOM 755 C C . GLN A 1 96 ? 1.759 -5.545 14.755 1.00 88.81 96 GLN A C 1
ATOM 757 O O . GLN A 1 96 ? 1.429 -4.486 14.227 1.00 88.81 96 GLN A O 1
ATOM 762 N N . ASN A 1 97 ? 0.865 -6.348 15.332 1.00 92.50 97 ASN A N 1
ATOM 763 C CA . ASN A 1 97 ? -0.552 -5.997 15.499 1.00 92.50 97 ASN A CA 1
ATOM 764 C C . ASN A 1 97 ? -1.338 -5.768 14.191 1.00 92.50 97 ASN A C 1
ATOM 766 O O . ASN A 1 97 ? -2.420 -5.176 14.205 1.00 92.50 97 ASN A O 1
ATOM 770 N N . LEU A 1 98 ? -0.851 -6.262 13.048 1.00 93.94 98 LEU A N 1
ATOM 771 C CA . LEU A 1 98 ? -1.652 -6.251 11.827 1.00 93.94 98 LEU A CA 1
ATOM 772 C C . LEU A 1 98 ? -2.882 -7.173 11.962 1.00 93.94 98 LEU A C 1
ATOM 774 O O . LEU A 1 98 ? -2.784 -8.264 12.528 1.00 93.94 98 LEU A O 1
ATOM 778 N N . PRO A 1 99 ? -4.045 -6.768 11.416 1.00 94.88 99 PRO A N 1
ATOM 779 C CA . PRO A 1 99 ? -5.166 -7.672 11.183 1.00 94.88 99 PRO A CA 1
ATOM 780 C C . PRO A 1 99 ? -4.780 -8.894 10.339 1.00 94.88 99 PRO A C 1
ATOM 782 O O . PRO A 1 99 ? -3.745 -8.903 9.670 1.00 94.88 99 PRO A O 1
ATOM 785 N N . SER A 1 100 ? -5.660 -9.899 10.303 1.00 93.00 100 SER A N 1
ATOM 786 C CA . SER A 1 100 ? -5.501 -11.019 9.364 1.00 93.00 100 SER A CA 1
ATOM 787 C C . SER A 1 100 ? -5.387 -10.508 7.922 1.00 93.00 100 SER A C 1
ATOM 789 O O . SER A 1 100 ? -5.973 -9.482 7.580 1.00 93.00 100 SER A O 1
ATOM 791 N N . GLU A 1 101 ? -4.661 -11.212 7.050 1.00 91.81 101 GLU A N 1
ATOM 792 C CA . GLU A 1 101 ? -4.421 -10.732 5.679 1.00 91.81 101 GLU A CA 1
ATOM 793 C C . GLU A 1 101 ? -5.718 -10.378 4.912 1.00 91.81 101 GLU A C 1
ATOM 795 O O . GLU A 1 101 ? -5.762 -9.303 4.310 1.00 91.81 101 GLU A O 1
ATOM 800 N N . PRO A 1 102 ? -6.808 -11.178 4.953 1.00 92.12 102 PRO A N 1
ATOM 801 C CA . PRO A 1 102 ? -8.062 -10.804 4.293 1.00 92.12 102 PRO A CA 1
ATOM 802 C C . PRO A 1 102 ? -8.685 -9.517 4.855 1.00 92.12 102 PRO A C 1
ATOM 804 O O . PRO A 1 102 ? -9.129 -8.657 4.090 1.00 92.12 102 PRO A O 1
ATOM 807 N N . GLU A 1 103 ? -8.686 -9.366 6.181 1.00 95.12 103 GLU A N 1
ATOM 808 C CA . GLU A 1 103 ? -9.208 -8.186 6.881 1.00 95.12 103 GLU A CA 1
ATOM 809 C C . GLU A 1 103 ? -8.370 -6.944 6.548 1.00 95.12 103 GLU A C 1
ATOM 811 O O . GLU A 1 103 ? -8.911 -5.918 6.134 1.00 95.12 103 GLU A O 1
ATOM 816 N N . LEU A 1 104 ? -7.041 -7.064 6.621 1.00 95.19 104 LEU A N 1
ATOM 817 C CA . LEU A 1 104 ? -6.091 -6.008 6.287 1.00 95.19 104 LEU A CA 1
ATOM 818 C C . LEU A 1 104 ? -6.289 -5.517 4.850 1.00 95.19 104 LEU A C 1
ATOM 820 O O . LEU A 1 104 ? -6.398 -4.314 4.628 1.00 95.19 104 LEU A O 1
ATOM 824 N N . ARG A 1 105 ? -6.389 -6.418 3.863 1.00 93.44 105 ARG A N 1
ATOM 825 C CA . ARG A 1 105 ? -6.642 -6.028 2.464 1.00 93.44 105 ARG A CA 1
ATOM 826 C C . ARG A 1 105 ? -7.956 -5.265 2.311 1.00 93.44 105 ARG A C 1
ATOM 828 O O . ARG A 1 105 ? -8.001 -4.281 1.572 1.00 93.44 105 ARG A O 1
ATOM 835 N N . GLY A 1 106 ? -9.013 -5.701 2.998 1.00 94.56 106 GLY A N 1
ATOM 836 C CA . GLY A 1 106 ? -10.304 -5.011 3.007 1.00 94.56 106 GLY A CA 1
ATOM 837 C C . GLY A 1 106 ? -10.203 -3.588 3.563 1.00 94.56 106 GLY A C 1
ATOM 838 O O . GLY A 1 106 ? -10.715 -2.643 2.954 1.00 94.56 106 GLY A O 1
ATOM 839 N N . ILE A 1 107 ? -9.477 -3.427 4.672 1.00 96.62 107 ILE A N 1
ATOM 840 C CA . ILE A 1 107 ? -9.247 -2.126 5.305 1.00 96.62 107 ILE A CA 1
ATOM 841 C C . ILE A 1 107 ? -8.401 -1.225 4.399 1.00 96.62 107 ILE A C 1
ATOM 843 O O . ILE A 1 107 ? -8.819 -0.110 4.106 1.00 96.62 107 ILE A O 1
ATOM 847 N N . LEU A 1 108 ? -7.266 -1.709 3.881 1.00 95.19 108 LEU A N 1
ATOM 848 C CA . LEU A 1 108 ? -6.369 -0.934 3.013 1.00 95.19 108 LEU A CA 1
ATOM 849 C C . LEU A 1 108 ? -7.077 -0.419 1.754 1.00 95.19 108 LEU A C 1
ATOM 851 O O . LEU A 1 108 ? -6.896 0.732 1.365 1.00 95.19 108 LEU A O 1
ATOM 855 N N . ARG A 1 109 ? -7.915 -1.247 1.122 1.00 93.81 109 ARG A N 1
ATOM 856 C CA . ARG A 1 109 ? -8.703 -0.834 -0.051 1.00 93.81 109 ARG A CA 1
ATOM 857 C C . ARG A 1 109 ? -9.743 0.223 0.302 1.00 93.81 109 ARG A C 1
ATOM 859 O O . ARG A 1 109 ? -9.949 1.149 -0.477 1.00 93.81 109 ARG A O 1
ATOM 866 N N . SER A 1 110 ? -10.379 0.091 1.465 1.00 95.19 110 SER A N 1
ATOM 867 C CA . SER A 1 110 ? -11.332 1.087 1.955 1.00 95.19 110 SER A CA 1
ATOM 868 C C . SER A 1 110 ? -10.622 2.408 2.251 1.00 95.19 110 SER A C 1
ATOM 870 O O . SER A 1 110 ? -11.060 3.436 1.751 1.00 95.19 110 SER A O 1
ATOM 872 N N . LEU A 1 111 ? -9.471 2.381 2.932 1.00 93.25 111 LEU A N 1
ATOM 873 C CA . LEU A 1 111 ? -8.636 3.569 3.131 1.00 93.25 111 LEU A CA 1
ATOM 874 C C . LEU A 1 111 ? -8.235 4.210 1.801 1.00 93.25 111 LEU A C 1
ATOM 876 O O . LEU A 1 111 ? -8.399 5.411 1.651 1.00 93.25 111 LEU A O 1
ATOM 880 N N . ASN A 1 112 ? -7.805 3.431 0.803 1.00 91.44 112 ASN A N 1
ATOM 881 C CA . ASN A 1 112 ? -7.449 3.970 -0.515 1.00 91.44 112 ASN A CA 1
ATOM 882 C C . ASN A 1 112 ? -8.593 4.680 -1.236 1.00 91.44 112 ASN A C 1
ATOM 884 O O . ASN A 1 112 ? -8.327 5.559 -2.052 1.00 91.44 112 ASN A O 1
ATOM 888 N N . ARG A 1 113 ? -9.833 4.252 -0.984 1.00 91.50 113 ARG A N 1
ATOM 889 C CA . ARG A 1 113 ? -11.036 4.867 -1.544 1.00 91.50 113 ARG A CA 1
ATOM 890 C C . ARG A 1 113 ? -11.407 6.142 -0.795 1.00 91.50 113 ARG A C 1
ATOM 892 O O . ARG A 1 113 ? -11.741 7.128 -1.433 1.00 91.50 113 ARG A O 1
ATOM 899 N N . GLU A 1 114 ? -11.374 6.118 0.537 1.00 92.00 114 GLU A N 1
ATOM 900 C CA . GLU A 1 114 ? -11.774 7.281 1.341 1.00 92.00 114 GLU A CA 1
ATOM 901 C C . GLU A 1 114 ? -10.680 8.365 1.415 1.00 92.00 114 GLU A C 1
ATOM 903 O O . GLU A 1 114 ? -10.994 9.532 1.612 1.00 92.00 114 GLU A O 1
ATOM 908 N N . LEU A 1 115 ? -9.406 7.987 1.257 1.00 87.69 115 LEU A N 1
ATOM 909 C CA . LEU A 1 115 ? -8.228 8.870 1.274 1.00 87.69 115 LEU A CA 1
ATOM 910 C C . LEU A 1 115 ? -7.628 9.067 -0.126 1.00 87.69 115 LEU A C 1
ATOM 912 O O . LEU A 1 115 ? -6.440 9.370 -0.279 1.00 87.69 115 LEU A O 1
ATOM 916 N N . GLU A 1 116 ? -8.410 8.799 -1.173 1.00 82.12 116 GLU A N 1
ATOM 917 C CA . GLU A 1 116 ? -7.969 9.045 -2.540 1.00 82.12 116 GLU A CA 1
ATOM 918 C C . GLU A 1 116 ? -7.635 10.536 -2.702 1.00 82.12 116 GLU A C 1
ATOM 920 O O . GLU A 1 116 ? -8.449 11.375 -2.305 1.00 82.12 116 GLU A O 1
ATOM 925 N N . PRO A 1 117 ? -6.457 10.893 -3.258 1.00 68.50 117 PRO A N 1
ATOM 926 C CA . PRO A 1 117 ? -6.125 12.282 -3.541 1.00 68.50 117 PRO A CA 1
ATOM 927 C C . PRO A 1 117 ? -7.197 12.901 -4.437 1.00 68.50 117 PRO A C 1
ATOM 929 O O . PRO A 1 117 ? -7.314 12.591 -5.623 1.00 68.50 117 PRO A O 1
ATOM 932 N N . CYS A 1 118 ? -8.014 13.750 -3.834 1.00 67.00 118 CYS A N 1
ATOM 933 C CA . CYS A 1 118 ? -8.996 14.580 -4.496 1.00 67.00 118 CYS A CA 1
ATOM 934 C C . CYS A 1 118 ? -8.406 15.986 -4.581 1.00 67.00 118 CYS A C 1
ATOM 936 O O . CYS A 1 118 ? -7.735 16.426 -3.654 1.00 67.00 118 CYS A O 1
ATOM 938 N N . LEU A 1 119 ? -8.721 16.724 -5.650 1.00 69.06 119 LEU A N 1
ATOM 939 C CA . LEU A 1 119 ? -8.312 18.127 -5.817 1.00 69.06 119 LEU A CA 1
ATOM 940 C C . LEU A 1 119 ? -8.789 19.046 -4.671 1.00 69.06 119 LEU A C 1
ATOM 942 O O . LEU A 1 119 ? -8.379 20.202 -4.596 1.00 69.06 119 LEU A O 1
ATOM 946 N N . SER A 1 120 ? -9.678 18.559 -3.804 1.00 78.38 120 SER A N 1
ATOM 947 C CA . SER A 1 120 ? -10.168 19.253 -2.621 1.00 78.38 120 SER A CA 1
ATOM 948 C C . SER A 1 120 ? -10.171 18.339 -1.400 1.00 78.38 120 SER A C 1
ATOM 950 O O . SER A 1 120 ? -10.430 17.141 -1.499 1.00 78.38 120 SER A O 1
ATOM 952 N N . PHE A 1 121 ? -9.977 18.937 -0.228 1.00 80.88 121 PHE A N 1
ATOM 953 C CA . PHE A 1 121 ? -10.150 18.272 1.059 1.00 80.88 121 PHE A CA 1
ATOM 954 C C . PHE A 1 121 ? -11.565 17.685 1.210 1.00 80.88 121 PHE A C 1
ATOM 956 O O . PHE A 1 121 ? -12.543 18.432 1.167 1.00 80.88 121 PHE A O 1
ATOM 963 N N . ASP A 1 122 ? -11.666 16.367 1.418 1.00 85.69 122 ASP A N 1
ATOM 964 C CA . ASP A 1 122 ? -12.926 15.674 1.715 1.00 85.69 122 ASP A CA 1
ATOM 965 C C . ASP A 1 122 ? -12.995 15.274 3.205 1.00 85.69 122 ASP A C 1
ATOM 967 O O . ASP A 1 122 ? -12.451 14.236 3.603 1.00 85.69 122 ASP A O 1
ATOM 971 N N . PRO A 1 123 ? -13.665 16.068 4.061 1.00 88.56 123 PRO A N 1
ATOM 972 C CA . PRO A 1 123 ? -13.811 15.731 5.475 1.00 88.56 123 PRO A CA 1
ATOM 973 C C . PRO A 1 123 ? -14.624 14.448 5.696 1.00 88.56 123 PRO A C 1
ATOM 975 O O . PRO A 1 123 ? -14.422 13.762 6.698 1.00 88.56 123 PRO A O 1
ATOM 978 N N . LEU A 1 124 ? -15.532 14.092 4.780 1.00 91.00 124 LEU A N 1
ATOM 979 C CA . LEU A 1 124 ? -16.359 12.897 4.925 1.00 91.00 124 LEU A CA 1
ATOM 980 C C . LEU A 1 124 ? -15.532 11.623 4.717 1.00 91.00 124 LEU A C 1
ATOM 982 O O . LEU A 1 124 ? -15.706 10.664 5.475 1.00 91.00 124 LEU A O 1
ATOM 986 N N . GLY A 1 125 ? -14.611 11.630 3.750 1.00 91.00 125 GLY A N 1
ATOM 987 C CA . GLY A 1 125 ? -13.628 10.562 3.554 1.00 91.00 125 GLY A CA 1
ATOM 988 C C . GLY A 1 125 ? -12.792 10.312 4.813 1.00 91.00 125 GLY A C 1
ATOM 989 O O . GLY A 1 125 ? -12.706 9.179 5.290 1.00 91.00 125 GLY A O 1
ATOM 990 N N . LEU A 1 126 ? -12.285 11.375 5.449 1.00 90.50 126 LEU A N 1
ATOM 991 C CA . LEU A 1 126 ? -11.544 11.254 6.712 1.00 90.50 126 LEU A CA 1
ATOM 992 C C . LEU A 1 126 ? -12.381 10.668 7.853 1.00 90.50 126 LEU A C 1
ATOM 994 O O . LEU A 1 126 ? -11.902 9.788 8.565 1.00 90.50 126 LEU A O 1
ATOM 998 N N . ILE A 1 127 ? -13.632 11.106 8.018 1.00 91.44 127 ILE A N 1
ATOM 999 C CA . ILE A 1 127 ? -14.530 10.560 9.050 1.00 91.44 127 ILE A CA 1
ATOM 1000 C C . ILE A 1 127 ? -14.787 9.067 8.810 1.00 91.44 127 ILE A C 1
ATOM 1002 O O . ILE A 1 127 ? -14.783 8.273 9.751 1.00 91.44 127 ILE A O 1
ATOM 1006 N N . ARG A 1 128 ? -14.992 8.654 7.555 1.00 95.75 128 ARG A N 1
ATOM 1007 C CA . ARG A 1 128 ? -15.190 7.238 7.210 1.00 95.75 128 ARG A CA 1
ATOM 1008 C C . ARG A 1 128 ? -13.935 6.409 7.454 1.00 95.75 128 ARG A C 1
ATOM 1010 O O . ARG A 1 128 ? -14.047 5.316 8.003 1.00 95.75 128 ARG A O 1
ATOM 1017 N N . ALA A 1 129 ? -12.761 6.933 7.108 1.00 94.94 129 ALA A N 1
ATOM 1018 C CA . ALA A 1 129 ? -11.484 6.301 7.420 1.00 94.94 129 ALA A CA 1
ATOM 1019 C C . ALA A 1 129 ? -11.276 6.164 8.940 1.00 94.94 129 ALA A C 1
ATOM 1021 O O . ALA A 1 129 ? -10.869 5.103 9.408 1.00 94.94 129 ALA A O 1
ATOM 1022 N N . ALA A 1 130 ? -11.627 7.187 9.725 1.00 94.62 130 ALA A N 1
ATOM 1023 C CA . ALA A 1 130 ? -11.546 7.133 11.183 1.00 94.62 130 ALA A CA 1
ATOM 1024 C C . ALA A 1 130 ? -12.493 6.071 11.758 1.00 94.62 130 ALA A C 1
ATOM 1026 O O . ALA A 1 130 ? -12.062 5.199 12.507 1.00 94.62 130 ALA A O 1
ATOM 1027 N N . ASN A 1 131 ? -13.759 6.067 11.336 1.00 95.88 131 ASN A N 1
ATOM 1028 C CA . ASN A 1 131 ? -14.745 5.073 11.767 1.00 95.88 131 ASN A CA 1
ATOM 1029 C C . ASN A 1 131 ? -14.364 3.636 11.385 1.00 95.88 131 ASN A C 1
ATOM 1031 O O . ASN A 1 131 ? -14.736 2.700 12.088 1.00 95.88 131 ASN A O 1
ATOM 1035 N N . LEU A 1 132 ? -13.620 3.454 10.292 1.00 97.00 132 LEU A N 1
ATOM 1036 C CA . LEU A 1 132 ? -13.075 2.157 9.899 1.00 97.00 132 LEU A CA 1
ATOM 1037 C C . LEU A 1 132 ? -11.970 1.676 10.854 1.00 97.00 132 LEU A C 1
ATOM 1039 O O . LEU A 1 132 ? -11.872 0.479 11.113 1.00 97.00 132 LEU A O 1
ATOM 1043 N N . LEU A 1 133 ? -11.139 2.588 11.366 1.00 95.75 133 LEU A N 1
ATOM 1044 C CA . LEU A 1 133 ? -9.973 2.259 12.191 1.00 95.75 133 LEU A CA 1
ATOM 1045 C C . LEU A 1 133 ? -10.264 2.242 13.697 1.00 95.75 133 LEU A C 1
ATOM 1047 O O . LEU A 1 133 ? -9.650 1.453 14.411 1.00 95.75 133 LEU A O 1
ATOM 1051 N N . LEU A 1 134 ? -11.210 3.053 14.184 1.00 94.06 134 LEU A N 1
ATOM 1052 C CA . LEU A 1 134 ? -11.570 3.141 15.608 1.00 94.06 134 LEU A CA 1
ATOM 1053 C C . LEU A 1 134 ? -11.843 1.770 16.264 1.00 94.06 134 LEU A C 1
ATOM 1055 O O . LEU A 1 134 ? -11.288 1.518 17.335 1.00 94.06 134 LEU A O 1
ATOM 1059 N N . PRO A 1 135 ? -12.613 0.843 15.651 1.00 96.75 135 PRO A N 1
ATOM 1060 C CA . PRO A 1 135 ? -12.894 -0.461 16.255 1.00 96.75 135 PRO A CA 1
ATOM 1061 C C . PRO A 1 135 ? -11.666 -1.368 16.407 1.00 96.75 135 PRO A C 1
ATOM 1063 O O . PRO A 1 135 ? -11.723 -2.346 17.149 1.00 96.75 135 PRO A O 1
ATOM 1066 N N . LEU A 1 136 ? -10.564 -1.077 15.707 1.00 94.94 136 LEU A N 1
ATOM 1067 C CA . LEU A 1 136 ? -9.335 -1.868 15.784 1.00 94.94 136 LEU A CA 1
ATOM 1068 C C . LEU A 1 136 ? -8.540 -1.586 17.070 1.00 94.94 136 LEU A C 1
ATOM 1070 O O . LEU A 1 136 ? -7.712 -2.410 17.459 1.00 94.94 136 LEU A O 1
ATOM 1074 N N . GLY A 1 137 ? -8.781 -0.446 17.725 1.00 93.81 137 GLY A N 1
ATOM 1075 C CA . GLY A 1 137 ? -7.941 0.066 18.809 1.00 93.81 137 GLY A CA 1
ATOM 1076 C C . GLY A 1 137 ? -6.644 0.718 18.305 1.00 93.81 137 GLY A C 1
ATOM 1077 O O . GLY A 1 137 ? -6.255 0.553 17.146 1.00 93.81 137 GLY A O 1
ATOM 1078 N N . LYS A 1 138 ? -5.967 1.472 19.187 1.00 88.94 138 LYS A N 1
ATOM 1079 C CA . LYS A 1 138 ? -4.819 2.341 18.843 1.00 88.94 138 LYS A CA 1
ATOM 1080 C C . LYS A 1 138 ? -3.701 1.600 18.108 1.00 88.94 138 LYS A C 1
ATOM 1082 O O . LYS A 1 138 ? -3.346 1.979 16.997 1.00 88.94 138 LYS A O 1
ATOM 1087 N N . GLU A 1 139 ? -3.194 0.514 18.681 1.00 92.81 139 GLU A N 1
ATOM 1088 C CA . GLU A 1 139 ? -2.036 -0.209 18.135 1.00 92.81 139 GLU A CA 1
ATOM 1089 C C . GLU A 1 139 ? -2.296 -0.802 16.743 1.00 92.81 139 GLU A C 1
ATOM 1091 O O . GLU A 1 139 ? -1.497 -0.614 15.825 1.00 92.81 139 GLU A O 1
ATOM 1096 N N . ARG A 1 140 ? -3.434 -1.485 16.556 1.00 94.88 140 ARG A N 1
ATOM 1097 C CA . ARG A 1 140 ? -3.794 -2.093 15.265 1.00 94.88 140 ARG A CA 1
ATOM 1098 C C . ARG A 1 140 ? -4.088 -1.028 14.208 1.00 94.88 140 ARG A C 1
ATOM 1100 O O . ARG A 1 140 ? -3.710 -1.198 13.052 1.00 94.88 140 ARG A O 1
ATOM 1107 N N . ALA A 1 141 ? -4.742 0.072 14.588 1.00 93.75 141 ALA A N 1
ATOM 1108 C CA . ALA A 1 141 ? -4.998 1.191 13.686 1.00 93.75 141 ALA A CA 1
ATOM 1109 C C . ALA A 1 141 ? -3.690 1.839 13.200 1.00 93.75 141 ALA A C 1
ATOM 1111 O O . ALA A 1 141 ? -3.530 2.039 11.997 1.00 93.75 141 ALA A O 1
ATOM 1112 N N . ILE A 1 142 ? -2.725 2.073 14.099 1.00 89.56 142 ILE A N 1
ATOM 1113 C CA . ILE A 1 142 ? -1.386 2.569 13.740 1.00 89.56 142 ILE A CA 1
ATOM 1114 C C . ILE A 1 142 ? -0.682 1.588 12.793 1.00 89.56 142 ILE A C 1
ATOM 1116 O O . ILE A 1 142 ? -0.189 2.002 11.745 1.00 89.56 142 ILE A O 1
ATOM 1120 N N . ALA A 1 143 ? -0.691 0.286 13.097 1.00 92.50 143 ALA A N 1
ATOM 1121 C CA . ALA A 1 143 ? -0.089 -0.740 12.242 1.00 92.50 143 ALA A CA 1
ATOM 1122 C C . ALA A 1 143 ? -0.664 -0.729 10.811 1.00 92.50 143 ALA A C 1
ATOM 1124 O O . ALA A 1 143 ? 0.077 -0.795 9.826 1.00 92.50 143 ALA A O 1
ATOM 1125 N N . VAL A 1 144 ? -1.988 -0.595 10.683 1.00 94.88 144 VAL A N 1
ATOM 1126 C CA . VAL A 1 144 ? -2.667 -0.462 9.388 1.00 94.88 144 VAL A CA 1
ATOM 1127 C C . VAL A 1 144 ? -2.271 0.831 8.677 1.00 94.88 144 VAL A C 1
ATOM 1129 O O . VAL A 1 144 ? -2.007 0.792 7.476 1.00 94.88 144 VAL A O 1
ATOM 1132 N N . MET A 1 145 ? -2.219 1.963 9.385 1.00 92.06 145 MET A N 1
ATOM 1133 C CA . MET A 1 145 ? -1.830 3.252 8.805 1.00 92.06 145 MET A CA 1
ATOM 1134 C C . MET A 1 145 ? -0.392 3.225 8.279 1.00 92.06 145 MET A C 1
ATOM 1136 O O . MET A 1 145 ? -0.172 3.648 7.148 1.00 92.06 145 MET A O 1
ATOM 1140 N N . ILE A 1 146 ? 0.556 2.653 9.030 1.00 89.44 146 ILE A N 1
ATOM 1141 C CA . ILE A 1 146 ? 1.948 2.450 8.588 1.00 89.44 146 ILE A CA 1
ATOM 1142 C C . ILE A 1 146 ? 1.982 1.590 7.320 1.00 89.44 146 ILE A C 1
ATOM 1144 O O . ILE A 1 146 ? 2.651 1.918 6.337 1.00 89.44 146 ILE A O 1
ATOM 1148 N N . GLN A 1 147 ? 1.227 0.487 7.309 1.00 91.44 147 GLN A N 1
ATOM 1149 C CA . GLN A 1 147 ? 1.160 -0.390 6.144 1.00 91.44 147 GLN A CA 1
ATOM 1150 C C . GLN A 1 147 ? 0.511 0.298 4.935 1.00 91.44 147 GLN A C 1
ATOM 1152 O O . GLN A 1 147 ? 0.918 0.031 3.806 1.00 91.44 147 GLN A O 1
ATOM 1157 N N . TYR A 1 148 ? -0.480 1.163 5.141 1.00 91.75 148 TYR A N 1
ATOM 115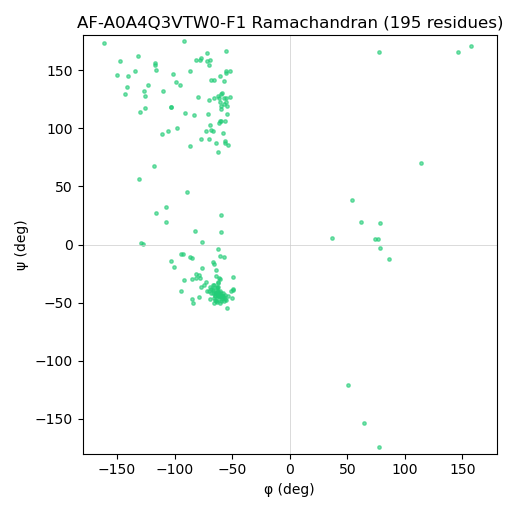8 C CA . TYR A 1 148 ? -1.099 1.950 4.078 1.00 91.75 148 TYR A CA 1
ATOM 1159 C C . TYR A 1 148 ? -0.135 3.010 3.538 1.00 91.75 148 TYR A C 1
ATOM 1161 O O . TYR A 1 148 ? 0.068 3.077 2.326 1.00 91.75 148 TYR A O 1
ATOM 1169 N N . GLU A 1 149 ? 0.533 3.760 4.421 1.00 87.00 149 GLU A N 1
ATOM 1170 C CA . GLU A 1 149 ? 1.541 4.756 4.050 1.00 87.00 149 GLU A CA 1
ATOM 1171 C C . GLU A 1 149 ? 2.638 4.127 3.188 1.00 87.00 149 GLU A C 1
ATOM 1173 O O . GLU A 1 149 ? 2.932 4.624 2.106 1.00 87.00 149 GLU A O 1
ATOM 1178 N N . ARG A 1 150 ? 3.182 2.974 3.596 1.00 86.88 150 ARG A N 1
ATOM 1179 C CA . ARG A 1 150 ? 4.184 2.238 2.810 1.00 86.88 150 ARG A CA 1
ATOM 1180 C C . ARG A 1 150 ? 3.753 2.016 1.357 1.00 86.88 150 ARG A C 1
ATOM 1182 O O . ARG A 1 150 ? 4.592 2.060 0.463 1.00 86.88 150 ARG A O 1
ATOM 1189 N N . LEU A 1 151 ? 2.479 1.704 1.122 1.00 87.81 151 LEU A N 1
ATOM 1190 C CA . LEU A 1 151 ? 1.979 1.352 -0.209 1.00 87.81 151 LEU A CA 1
ATOM 1191 C C . LEU A 1 151 ? 1.765 2.571 -1.104 1.00 87.81 151 LEU A C 1
ATOM 1193 O O . LEU A 1 151 ? 1.855 2.437 -2.322 1.00 87.81 151 LEU A O 1
ATOM 1197 N N . ILE A 1 152 ? 1.467 3.728 -0.512 1.00 81.69 152 ILE A N 1
ATOM 1198 C CA . ILE A 1 152 ? 1.164 4.965 -1.243 1.00 81.69 152 ILE A CA 1
ATOM 1199 C C . ILE A 1 152 ? 2.359 5.924 -1.306 1.00 81.69 152 ILE A C 1
ATOM 1201 O O . ILE A 1 152 ? 2.381 6.810 -2.157 1.00 81.69 152 ILE A O 1
ATOM 1205 N N . LYS A 1 153 ? 3.350 5.772 -0.417 1.00 71.75 153 LYS A N 1
ATOM 1206 C CA . LYS A 1 153 ? 4.505 6.666 -0.324 1.00 71.75 153 LYS A CA 1
ATOM 1207 C C . LYS A 1 153 ? 5.440 6.434 -1.502 1.00 71.75 153 LYS A C 1
ATOM 1209 O O . LYS A 1 153 ? 6.290 5.549 -1.500 1.00 71.75 153 LYS A O 1
ATOM 1214 N N . THR A 1 154 ? 5.289 7.286 -2.505 1.00 55.19 154 THR A N 1
ATOM 1215 C CA . THR A 1 154 ? 6.179 7.380 -3.659 1.00 55.19 154 THR A CA 1
ATOM 1216 C C . THR A 1 154 ? 6.942 8.701 -3.601 1.00 55.19 154 THR A C 1
ATOM 1218 O O . THR A 1 154 ? 6.387 9.703 -4.025 1.00 55.19 154 THR A O 1
ATOM 1221 N N . SER A 1 155 ? 8.163 8.699 -3.043 1.00 45.12 155 SER A N 1
ATOM 1222 C CA . SER A 1 155 ? 9.246 9.725 -3.060 1.00 45.12 155 SER A CA 1
ATOM 1223 C C . SER A 1 155 ? 8.926 11.239 -3.017 1.00 45.12 155 SER A C 1
ATOM 1225 O O . SER A 1 155 ? 9.834 12.048 -3.172 1.00 45.12 155 SER A O 1
ATOM 1227 N N . LEU A 1 156 ? 7.679 11.651 -2.844 1.00 43.56 156 LEU A N 1
ATOM 1228 C CA . LEU A 1 156 ? 7.205 13.025 -2.869 1.00 43.56 156 LEU A CA 1
ATOM 1229 C C . LEU A 1 156 ? 6.139 13.147 -1.784 1.00 43.56 156 LEU A C 1
ATOM 1231 O O . LEU A 1 156 ? 5.300 12.262 -1.620 1.00 43.56 156 LEU A O 1
ATOM 1235 N N . GLU A 1 157 ? 6.227 14.229 -1.026 1.00 52.50 157 GLU A N 1
ATOM 1236 C CA . GLU A 1 157 ? 5.316 14.652 0.034 1.00 52.50 157 GLU A CA 1
ATOM 1237 C C . GLU A 1 157 ? 3.893 14.774 -0.531 1.00 52.50 157 GLU A C 1
ATOM 1239 O O . GLU A 1 157 ? 3.492 15.808 -1.061 1.00 52.50 157 GLU A O 1
ATOM 1244 N N . THR A 1 158 ? 3.143 13.674 -0.525 1.00 61.72 158 THR A N 1
ATOM 1245 C CA . THR A 1 158 ? 1.806 13.627 -1.124 1.00 61.72 158 THR A CA 1
ATOM 1246 C C . THR A 1 158 ? 0.758 14.085 -0.117 1.00 61.72 158 THR A C 1
ATOM 1248 O O . THR A 1 158 ? 0.878 13.857 1.086 1.00 61.72 158 THR A O 1
ATOM 1251 N N . GLU A 1 159 ? -0.325 14.682 -0.619 1.00 69.06 159 GLU A N 1
ATOM 1252 C CA . GLU A 1 159 ? -1.532 15.016 0.152 1.00 69.06 159 GLU A CA 1
ATOM 1253 C C . GLU A 1 159 ? -2.044 13.832 0.988 1.00 69.06 159 GLU A C 1
ATOM 1255 O O . GLU A 1 159 ? -2.609 14.030 2.062 1.00 69.06 159 GLU A O 1
ATOM 1260 N N . SER A 1 160 ? -1.792 12.594 0.552 1.00 70.31 160 SER A N 1
ATOM 1261 C CA . SER A 1 160 ? -2.106 11.387 1.316 1.00 70.31 160 SER A CA 1
ATOM 1262 C C . SER A 1 160 ? -1.357 11.294 2.648 1.00 70.31 160 SER A C 1
ATOM 1264 O O . SER A 1 160 ? -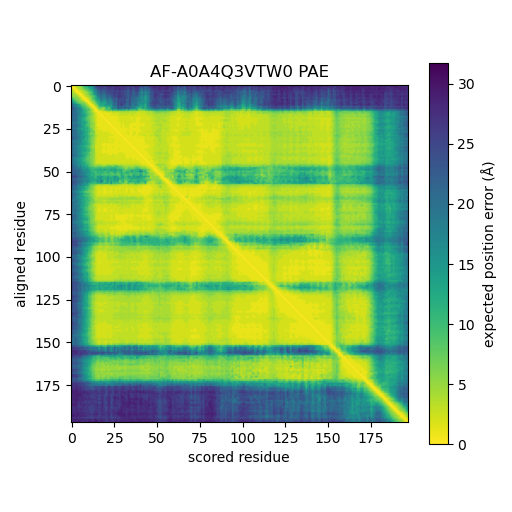1.949 10.855 3.631 1.00 70.31 160 SER A O 1
ATOM 1266 N N . SER A 1 161 ? -0.098 11.740 2.729 1.00 73.88 161 SER A N 1
ATOM 1267 C CA . SER A 1 161 ? 0.623 11.830 4.006 1.00 73.88 161 SER A CA 1
ATOM 1268 C C . SER A 1 161 ? -0.043 12.851 4.928 1.00 73.88 161 SER A C 1
ATOM 1270 O O . SER A 1 161 ? -0.290 12.543 6.087 1.00 73.88 161 SER A O 1
ATOM 1272 N N . ILE A 1 162 ? -0.443 14.019 4.411 1.00 79.25 162 ILE A N 1
ATOM 1273 C CA . ILE A 1 162 ? -1.183 15.027 5.194 1.00 79.25 162 ILE A CA 1
ATOM 1274 C C . ILE A 1 162 ? -2.519 14.461 5.696 1.00 79.25 162 ILE A C 1
ATOM 1276 O O . ILE A 1 162 ? -2.883 14.657 6.856 1.00 79.25 162 ILE A O 1
ATOM 1280 N N . GLN A 1 163 ? -3.252 13.734 4.851 1.00 81.44 163 GLN A N 1
ATOM 1281 C CA . GLN A 1 163 ? -4.501 13.086 5.253 1.00 81.44 163 GLN A CA 1
ATOM 1282 C C . GLN A 1 163 ? -4.278 12.018 6.331 1.00 81.44 163 GLN A C 1
ATOM 1284 O O . GLN A 1 163 ? -5.081 11.930 7.257 1.00 81.44 163 GLN A O 1
ATOM 1289 N N . LEU A 1 164 ? -3.183 11.254 6.268 1.00 82.25 164 LEU A N 1
ATOM 1290 C CA . LEU A 1 164 ? -2.832 10.290 7.313 1.00 82.25 164 LEU A CA 1
ATOM 1291 C C . LEU A 1 164 ? -2.476 10.959 8.640 1.00 82.25 164 LEU A C 1
ATOM 1293 O O . LEU A 1 164 ? -2.889 10.465 9.686 1.00 82.25 164 LEU A O 1
ATOM 1297 N N . ILE A 1 165 ? -1.784 12.099 8.606 1.00 82.56 165 ILE A N 1
ATOM 1298 C CA . ILE A 1 165 ? -1.506 12.900 9.806 1.00 82.56 165 ILE A CA 1
ATOM 1299 C C . ILE A 1 165 ? -2.818 13.357 10.445 1.00 82.56 165 ILE A C 1
ATOM 1301 O O . ILE A 1 165 ? -3.048 13.115 11.629 1.00 82.56 165 ILE A O 1
ATOM 1305 N N . ARG A 1 166 ? -3.722 13.941 9.648 1.00 84.38 166 ARG A N 1
ATOM 1306 C CA . ARG A 1 166 ? -5.046 14.380 10.119 1.00 84.38 166 ARG A CA 1
ATOM 1307 C C . ARG A 1 166 ? -5.871 13.220 10.665 1.00 84.38 166 ARG A C 1
ATOM 1309 O O . ARG A 1 166 ? -6.532 13.361 11.688 1.00 84.38 166 ARG A O 1
ATOM 1316 N N . LEU A 1 167 ? -5.816 12.062 10.011 1.00 85.44 167 LEU A N 1
ATOM 1317 C CA . LEU A 1 167 ? -6.470 10.848 10.487 1.00 85.44 167 LEU A CA 1
ATOM 1318 C C . LEU A 1 167 ? -5.906 10.403 11.843 1.00 85.44 167 LEU A C 1
ATOM 1320 O O . LEU A 1 167 ? -6.680 10.086 12.742 1.00 85.44 167 LEU A O 1
ATOM 1324 N N . GLY A 1 168 ? -4.583 10.445 12.020 1.00 82.56 168 GLY A N 1
ATOM 1325 C CA . GLY A 1 168 ? -3.932 10.178 13.303 1.00 82.56 168 GLY A CA 1
ATOM 1326 C C . GLY A 1 168 ? -4.397 11.135 14.402 1.00 82.56 168 GLY A C 1
ATOM 1327 O O . GLY A 1 168 ? -4.756 10.683 15.485 1.00 82.56 168 GLY A O 1
ATOM 1328 N N . GLN A 1 169 ? -4.489 12.433 14.099 1.00 84.69 169 GLN A N 1
ATOM 1329 C CA . GLN A 1 169 ? -4.999 13.450 15.027 1.00 84.69 169 GLN A CA 1
ATOM 1330 C C . GLN A 1 169 ? -6.467 13.214 15.414 1.00 84.69 169 GLN A C 1
ATOM 1332 O O . GLN A 1 169 ? -6.828 13.361 16.577 1.00 84.69 169 GLN A O 1
ATOM 1337 N N . ILE A 1 170 ? -7.320 12.811 14.466 1.00 84.50 170 ILE A N 1
ATOM 1338 C CA . ILE A 1 170 ? -8.726 12.472 14.745 1.00 84.50 170 ILE A CA 1
ATOM 1339 C C . ILE A 1 170 ? -8.821 11.251 15.667 1.00 84.50 170 ILE A C 1
ATOM 1341 O O . ILE A 1 170 ? -9.655 11.221 16.569 1.00 84.50 170 ILE A O 1
ATOM 1345 N N . LEU A 1 171 ? -7.990 10.235 15.431 1.00 82.56 171 LEU A N 1
ATOM 1346 C CA . LEU A 1 171 ? -8.045 8.975 16.169 1.00 82.56 171 LEU A CA 1
ATOM 1347 C C . LEU A 1 171 ? -7.432 9.072 17.569 1.00 82.56 171 LEU A C 1
ATOM 1349 O O . LEU A 1 171 ? -7.919 8.418 18.490 1.00 82.56 171 LEU A O 1
ATOM 1353 N N . PHE A 1 172 ? -6.355 9.844 17.722 1.00 84.94 172 PHE A N 1
ATOM 1354 C CA . PHE A 1 172 ? -5.493 9.790 18.907 1.00 84.94 172 PHE A CA 1
ATOM 1355 C C . PHE A 1 172 ? -5.222 11.160 19.539 1.00 84.94 172 PHE A C 1
ATOM 1357 O O . PHE A 1 172 ? -4.500 11.240 20.530 1.00 84.94 172 PHE A O 1
ATOM 1364 N N . GLY A 1 173 ? -5.793 12.239 19.000 1.00 81.75 173 GLY A N 1
ATOM 1365 C CA . GLY A 1 173 ? -5.446 13.601 19.400 1.00 81.75 173 GLY A CA 1
ATOM 1366 C C . GLY A 1 173 ? -3.995 13.945 19.049 1.00 81.75 173 GLY A C 1
ATOM 1367 O O . GLY A 1 173 ? -3.397 13.356 18.150 1.00 81.75 173 GLY A O 1
ATOM 1368 N N . ASN A 1 174 ? -3.405 14.882 19.793 1.00 72.50 174 ASN A N 1
ATOM 1369 C CA . ASN A 1 174 ? -1.989 15.249 19.642 1.00 72.50 174 ASN A CA 1
ATOM 1370 C C . ASN A 1 174 ? -1.027 14.215 20.264 1.00 72.50 174 ASN A C 1
ATOM 1372 O O . ASN A 1 174 ? 0.184 14.400 20.237 1.00 72.50 174 ASN A O 1
ATOM 1376 N N . ASP A 1 175 ? -1.550 13.120 20.818 1.00 63.19 175 ASP A N 1
ATOM 1377 C CA . ASP A 1 175 ? -0.805 12.139 21.609 1.00 63.19 175 ASP A CA 1
ATOM 1378 C C . ASP A 1 175 ? -0.196 11.013 20.744 1.00 63.19 175 ASP A C 1
ATOM 1380 O O . ASP A 1 175 ? -0.303 9.808 21.016 1.00 63.19 175 ASP A O 1
ATOM 1384 N N . LEU A 1 176 ? 0.419 11.423 19.631 1.00 59.31 176 LEU A N 1
ATOM 1385 C CA . LEU A 1 176 ? 1.065 10.546 18.647 1.00 59.31 176 LEU A CA 1
ATOM 1386 C C . LEU A 1 176 ? 2.502 10.132 19.034 1.00 59.31 176 LEU A C 1
ATOM 1388 O O . LEU A 1 176 ? 3.181 9.505 18.223 1.00 59.31 176 LEU A O 1
ATOM 1392 N N . GLY A 1 177 ? 2.934 10.391 20.275 1.00 51.28 177 GLY A N 1
ATOM 1393 C CA . GLY A 1 177 ? 4.167 9.835 20.851 1.00 51.28 177 GLY A CA 1
ATOM 1394 C C . GLY A 1 177 ? 5.256 10.866 21.149 1.00 51.28 177 GLY A C 1
ATOM 1395 O O . GLY A 1 177 ? 6.297 10.864 20.500 1.00 51.28 177 GLY A O 1
ATOM 1396 N N . ALA A 1 178 ? 5.038 11.710 22.162 1.00 45.47 178 ALA A N 1
ATOM 1397 C CA . ALA A 1 178 ? 6.071 12.601 22.700 1.00 45.47 178 ALA A CA 1
ATOM 1398 C C . ALA A 1 178 ? 6.856 12.008 23.891 1.00 45.47 178 ALA A C 1
ATOM 1400 O O . ALA A 1 178 ? 7.822 12.629 24.329 1.00 45.47 178 ALA A O 1
ATOM 1401 N N . GLU A 1 179 ? 6.463 10.853 24.442 1.00 44.34 179 GLU A N 1
ATOM 1402 C CA . GLU A 1 179 ? 7.019 10.418 25.736 1.00 44.34 179 GLU A CA 1
ATOM 1403 C C . GLU A 1 179 ? 8.350 9.660 25.635 1.00 44.34 179 GLU A C 1
ATOM 1405 O O . GLU A 1 179 ? 9.207 9.852 26.495 1.00 44.34 179 GLU A O 1
ATOM 1410 N N . ASP A 1 180 ? 8.618 8.944 24.541 1.00 43.12 180 ASP A N 1
ATOM 1411 C CA . ASP A 1 180 ? 9.850 8.169 24.395 1.00 43.12 180 ASP A CA 1
ATOM 1412 C C . ASP A 1 180 ? 10.485 8.510 23.044 1.00 43.12 180 ASP A C 1
ATOM 1414 O O . ASP A 1 180 ? 9.900 8.224 22.004 1.00 43.12 180 ASP A O 1
ATOM 1418 N N . GLY A 1 181 ? 11.659 9.151 23.044 1.00 42.84 181 GLY A N 1
ATOM 1419 C CA . GLY A 1 181 ? 12.365 9.735 21.883 1.00 42.84 181 GLY A CA 1
ATOM 1420 C C . GLY A 1 181 ? 12.759 8.802 20.718 1.00 42.84 181 GLY A C 1
ATOM 1421 O O . GLY A 1 181 ? 13.687 9.117 19.980 1.00 42.84 181 GLY A O 1
ATOM 1422 N N . GLU A 1 182 ? 12.061 7.688 20.527 1.00 42.03 182 GLU A N 1
ATOM 1423 C CA . GLU A 1 182 ? 12.162 6.741 19.419 1.00 42.03 182 GLU A CA 1
ATOM 1424 C C . GLU A 1 182 ? 10.807 6.710 18.683 1.00 42.03 182 GLU A C 1
ATOM 1426 O O . GLU A 1 182 ? 10.044 5.744 18.731 1.00 42.03 182 GLU A O 1
ATOM 1431 N N . GLY A 1 183 ? 10.456 7.821 18.030 1.00 42.28 183 GLY A N 1
ATOM 1432 C CA . GLY A 1 183 ? 9.220 7.932 17.261 1.00 42.28 183 GLY A CA 1
ATOM 1433 C C . GLY A 1 183 ? 9.186 6.925 16.108 1.00 42.28 183 GLY A C 1
ATOM 1434 O O . GLY A 1 183 ? 9.789 7.147 15.060 1.00 42.28 183 GLY A O 1
ATOM 1435 N N . TYR A 1 184 ? 8.402 5.853 16.251 1.00 45.00 184 TYR A N 1
ATOM 1436 C CA . TYR A 1 184 ? 8.098 4.889 15.175 1.00 45.00 184 TYR A CA 1
ATOM 1437 C C . TYR A 1 184 ? 7.387 5.526 13.964 1.00 45.00 184 TYR A C 1
ATOM 1439 O O . TYR A 1 184 ? 7.267 4.919 12.902 1.00 45.00 184 TYR A O 1
ATOM 1447 N N . LEU A 1 185 ? 6.963 6.781 14.110 1.00 47.16 185 LEU A N 1
ATOM 1448 C CA . LEU A 1 185 ? 6.435 7.653 13.071 1.00 47.16 185 LEU A CA 1
ATOM 1449 C C . LEU A 1 185 ? 7.431 8.768 12.702 1.00 47.16 185 LEU A C 1
ATOM 1451 O O . LEU A 1 185 ? 7.013 9.847 12.312 1.00 47.16 185 LEU A O 1
ATOM 1455 N N . GLY A 1 186 ? 8.746 8.529 12.765 1.00 37.78 186 GLY A N 1
ATOM 1456 C CA . GLY A 1 186 ? 9.813 9.507 12.469 1.00 37.78 186 GLY A CA 1
ATOM 1457 C C . GLY A 1 186 ? 9.843 10.109 11.050 1.00 37.78 186 GLY A C 1
ATOM 1458 O O . GLY A 1 186 ? 10.808 10.769 10.681 1.00 37.78 186 GLY A O 1
ATOM 1459 N N . SER A 1 187 ? 8.801 9.905 10.239 1.00 42.44 187 SER A N 1
ATOM 1460 C CA . SER A 1 187 ? 8.557 10.675 9.010 1.00 42.44 187 SER A CA 1
ATOM 1461 C C . SER A 1 187 ? 7.154 11.294 8.914 1.00 42.44 187 SER A C 1
ATOM 1463 O O . SER A 1 187 ? 6.875 12.018 7.961 1.00 42.44 187 SER A O 1
ATOM 1465 N N . VAL A 1 188 ? 6.307 11.093 9.925 1.00 41.00 188 VAL A N 1
ATOM 1466 C CA . VAL A 1 188 ? 5.241 12.025 10.281 1.00 41.00 188 VAL A CA 1
ATOM 1467 C C . VAL A 1 188 ? 5.880 13.028 11.227 1.00 41.00 188 VAL A C 1
ATOM 1469 O O . VAL A 1 188 ? 5.858 12.890 12.446 1.00 41.00 188 VAL A O 1
ATOM 1472 N N . VAL A 1 189 ? 6.514 14.038 10.639 1.00 38.69 189 VAL A N 1
ATOM 1473 C CA . VAL A 1 189 ? 6.768 15.279 11.362 1.00 38.69 189 VAL A CA 1
ATOM 1474 C C . VAL A 1 189 ? 5.397 15.729 11.860 1.00 38.69 189 VAL A C 1
ATOM 1476 O O . VAL A 1 189 ? 4.515 16.031 11.051 1.00 38.69 189 VAL A O 1
ATOM 1479 N N . LEU A 1 190 ? 5.190 15.703 13.178 1.00 40.69 190 LEU A N 1
ATOM 1480 C CA . LEU A 1 190 ? 4.166 16.519 13.808 1.00 40.69 190 LEU A CA 1
ATOM 1481 C C . LEU A 1 190 ? 4.530 17.949 13.419 1.00 40.69 190 LEU A C 1
ATOM 1483 O O . LEU A 1 190 ? 5.462 18.543 13.952 1.00 40.69 190 LEU A O 1
ATOM 1487 N N . VAL A 1 191 ? 3.895 18.447 12.360 1.00 39.00 191 VAL A N 1
ATOM 1488 C CA . VAL A 1 191 ? 3.951 19.862 12.028 1.00 39.00 191 VAL A CA 1
ATOM 1489 C C . VAL A 1 191 ? 3.138 20.523 13.129 1.00 39.00 191 VAL A C 1
ATOM 1491 O O . VAL A 1 191 ? 1.917 20.617 13.026 1.00 39.00 191 VAL A O 1
ATOM 1494 N N . ASP A 1 192 ? 3.819 20.910 14.206 1.00 36.44 192 ASP A N 1
ATOM 1495 C CA . ASP A 1 192 ? 3.227 21.579 15.369 1.00 36.44 192 ASP A CA 1
ATOM 1496 C C . ASP A 1 192 ? 2.596 22.943 15.017 1.00 36.44 192 ASP A C 1
ATOM 1498 O O . ASP A 1 192 ? 1.925 23.543 15.847 1.00 36.44 192 ASP A O 1
ATOM 1502 N N . ASP A 1 193 ? 2.708 23.399 13.765 1.00 35.34 193 ASP A N 1
ATOM 1503 C CA . ASP A 1 193 ? 2.227 24.701 13.301 1.00 35.34 193 ASP A CA 1
ATOM 1504 C C . ASP A 1 193 ? 1.384 24.614 12.014 1.00 35.34 193 ASP A C 1
ATOM 1506 O O . ASP A 1 193 ? 1.675 25.273 11.013 1.00 35.34 193 ASP A O 1
ATOM 1510 N N . ILE A 1 194 ? 0.301 23.829 12.009 1.00 37.06 194 ILE A N 1
ATOM 1511 C CA . ILE A 1 194 ? -0.793 24.080 11.052 1.00 37.06 194 ILE A CA 1
ATOM 1512 C C . ILE A 1 194 ? -1.880 24.878 11.780 1.00 37.06 194 ILE A C 1
ATOM 1514 O O . ILE A 1 194 ? -2.668 24.285 12.521 1.00 37.06 194 ILE A O 1
ATOM 1518 N N . PRO A 1 195 ? -1.957 26.211 11.598 1.00 30.88 195 PRO A N 1
ATOM 1519 C CA . PRO A 1 195 ? -3.058 26.985 12.144 1.00 30.88 195 PRO A CA 1
ATOM 1520 C C . PRO A 1 195 ? -4.366 26.485 11.524 1.00 30.88 195 PRO A C 1
ATOM 1522 O O . PRO A 1 195 ? -4.501 26.403 10.302 1.00 30.88 195 PRO A O 1
ATOM 1525 N N . PHE A 1 196 ? -5.315 26.127 12.386 1.00 35.75 196 PHE A N 1
ATOM 1526 C CA . PHE A 1 196 ? -6.683 25.803 12.002 1.00 35.75 196 PHE A CA 1
ATOM 1527 C C . PHE A 1 196 ? -7.275 26.974 11.196 1.00 35.75 196 PHE A C 1
ATOM 1529 O O . PHE A 1 196 ? -7.376 28.089 11.710 1.00 35.75 196 PHE A O 1
ATOM 1536 N N . LEU A 1 197 ? -7.650 26.708 9.942 1.00 33.34 197 LEU A N 1
ATOM 1537 C CA . LEU A 1 197 ? -8.584 27.509 9.144 1.00 33.34 197 LEU A CA 1
ATOM 1538 C C . LEU A 1 197 ? -9.892 26.733 9.010 1.00 33.34 197 LEU A C 1
ATOM 1540 O O . LEU A 1 197 ? -9.812 25.518 8.711 1.00 33.34 197 LEU A O 1
#

Solvent-accessible surface area (backbone atoms only — not comparable to full-atom values): 11941 Å² total; per-residue (Å²): 137,84,82,79,77,77,80,68,78,82,72,79,73,79,69,54,64,68,60,50,34,60,37,53,59,71,62,52,69,64,38,39,60,68,58,48,33,72,60,68,43,81,63,70,26,79,38,49,64,90,38,95,80,18,81,94,24,51,29,23,36,22,28,64,36,90,49,83,92,47,65,30,70,75,34,49,40,33,20,42,96,68,15,30,62,47,62,48,79,60,65,85,67,80,72,60,60,55,62,58,71,73,57,39,47,54,49,49,48,50,40,54,64,41,56,46,88,55,104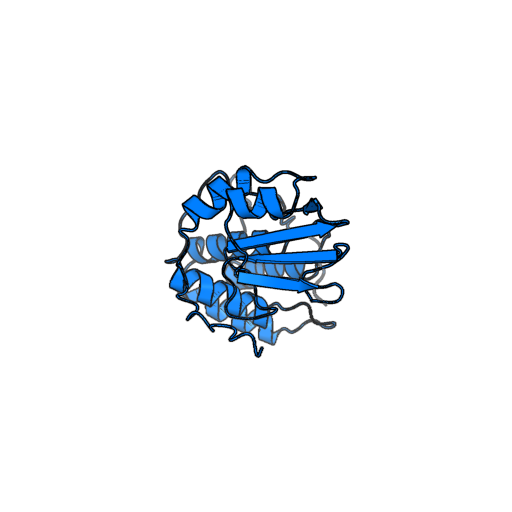,55,92,56,70,65,28,48,52,52,44,40,64,67,33,58,85,60,38,71,65,29,33,50,32,47,49,54,57,45,46,45,65,68,59,62,101,57,95,46,70,51,58,57,50,50,51,52,41,48,37,73,74,54,44,9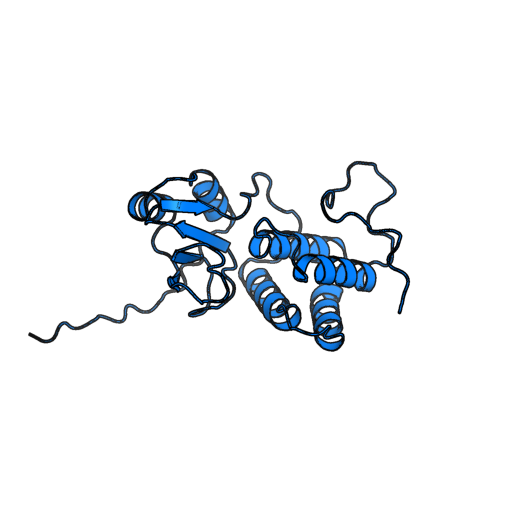3,70,83,58,87,86,56,101,72,51,93,50,80,81,62,71,80,69,90,78,71,81,88,126

Foldseek 3Di:
DDDPPPPDPPPVPPPDLVQQLVLVVVADWFAAPVVNCVSRNAAPEKDAPPQPPAVPAGIKGADCAPDYSAQRLSWMFGHHPRTTPDIFDRDPDDLPLEDDPVLLSVLLRLLCVLLPDDPDDDVVSLVSNLVSLQVSDDSRSVSSLVSSCSRPDDPDDDVSLVSSLVSCCVNPNPPQDPPDPPRPPVVPPPPVDDPDD

Radius of gyration: 18.04 Å; Cα contacts (8 Å, |Δi|>4): 229; chains: 1; bounding box: 34×48×62 Å

Secondary structure (DSSP, 8-state):
----------------HHHHHHHHTT--TT-BHHHHHHHH-S-SEEE-TTSTTTTTSSEEEEES-SSTTS--SSEEEEEETTEEEE-PPP-SSPPTTPPPHHHHHHHHHHHHHHT---SS--HHHHHHHHHHHGGG-HHHHHHHHHHHHHHH--SS--HHHHHHHHHHHHHHTT-SS-SSS--TTTTS---TT----